Protein AF-A0A3L6EN59-F1 (afdb_monomer)

InterPro domains:
  IPR008380 HAD-superfamily hydrolase, subfamily IG, 5'-nucleotidase [PF05761] (1-47)
  IPR036412 HAD-like superfamily [SSF56784] (1-55)
  IPR050135 Deoxyguanosinetriphosphate triphosphohydrolase-like [PTHR11373] (54-189)

Nearest PDB structures (foldseek):
  4to5-assembly1_A  TM=7.273E-01  e=1.845E-03  Homo sapiens
  5ao0-assembly1_B-2  TM=7.703E-01  e=3.559E-03  Homo sapiens
  8tdv-assembly1_A  TM=7.682E-01  e=4.258E-03  Homo sapiens

Secondary structure (DSSP, 8-state):
-HHHHHGGGS-TT--GGGG-S-------TTGGGTS--TTEEE-STT--EEE-HHHHHHHHHHHHHHHHHHH-TTGGGG-HHHHTT-STHHHHHHHH--SSTTHHHHHHHHHHHHT-PPPP--------TT---TT-PPPPHHHHHTT----SS---GGG--------SSSSTTS-GGGG---------S---------

Foldseek 3Di:
DQQVVPVVPDPPPDGPPNVDPDDPPPPPPPVVVVDDDPQWDQPDPVRDTDGQVVQLVVLLVVLCVLCCVPPVLVVLVVDPVSVVVDDPCVLVCLCPPPDPSSVVSNVSSVCVVVVVTQDDDDDDDDDCPDDPDPPDDFDALCNVQVPDDDDPDRDDSVSDDDDDDDDDPVPRPDDPVVPDDDDDDDDDPDDDDDDDDD

Sequence (198 aa):
MMNHAFNRFLPNDVGWRNLFEMVIVSARKPEFFQLSHPLYEVVTDDGLMCPCFKAVELMLVDALIEANDYLGISLHAHDPEDFWKLDDTIIKTIETAPNNELKKAKEIIQRIRRRELYKFCNQLVFCSKGHKPAHFKNITAQDIVCSQKSSEVLPKEEDVAVSNVKIDLTRGKDNPLERFLIFECYFSNYDIIFLEKL

Solvent-accessible surface area (backbone atoms only — not comparable to full-atom values): 13298 Å² total; per-residue (Å²): 110,66,63,74,74,43,33,84,82,39,62,99,89,46,55,60,67,77,77,44,96,71,78,82,72,87,64,60,71,68,56,70,81,75,50,90,52,94,48,46,41,74,78,44,96,90,60,51,64,45,76,43,52,63,34,52,52,51,48,48,50,53,21,49,59,56,31,25,88,79,70,43,57,75,61,29,75,78,37,76,90,44,35,78,72,68,54,79,60,54,59,55,50,49,65,67,53,92,61,72,80,39,42,66,20,31,53,45,50,50,28,55,76,71,65,63,57,66,80,87,85,83,87,85,84,84,80,64,88,80,68,68,61,97,76,72,69,80,74,48,33,56,65,56,55,75,64,68,91,81,66,99,70,80,70,53,54,92,76,42,88,66,85,84,80,87,88,58,73,89,44,68,91,49,67,62,70,83,76,58,86,82,82,82,84,76,87,60,102,68,94,80,87,85,83,87,88,130

Radius of gyration: 25.23 Å; Cα contacts (8 Å, |Δi|>4): 114; chains: 1; bounding box: 45×54×75 Å

Organism: Zea mays (NCBI:txid4577)

pLDDT: mean 76.08, std 17.28, range [33.75, 97.38]

Structure (mmCIF, N/CA/C/O backbone):
data_AF-A0A3L6EN59-F1
#
_entry.id   AF-A0A3L6EN59-F1
#
loop_
_atom_site.group_PDB
_atom_site.id
_atom_site.type_symbol
_atom_site.label_atom_id
_atom_site.label_alt_id
_atom_site.label_comp_id
_atom_site.label_asym_id
_atom_site.label_entity_id
_atom_site.label_seq_id
_atom_site.pdbx_PDB_ins_code
_atom_site.Cartn_x
_atom_site.Cartn_y
_atom_site.Cartn_z
_atom_site.occupancy
_atom_site.B_iso_or_equiv
_atom_site.auth_seq_id
_atom_site.auth_comp_id
_atom_site.auth_asym_id
_atom_site.auth_atom_id
_atom_site.pdbx_PDB_model_num
ATOM 1 N N . MET A 1 1 ? 5.450 24.794 -31.595 1.00 42.44 1 MET A N 1
ATOM 2 C CA . MET A 1 1 ? 6.132 25.188 -30.343 1.00 42.44 1 MET A CA 1
ATOM 3 C C . MET A 1 1 ? 7.542 24.597 -30.247 1.00 42.44 1 MET A C 1
ATOM 5 O O . MET A 1 1 ? 8.485 25.350 -30.423 1.00 42.44 1 MET A O 1
ATOM 9 N N . MET A 1 2 ? 7.715 23.275 -30.097 1.00 47.47 2 MET A N 1
ATOM 10 C CA . MET A 1 2 ? 9.043 22.641 -29.920 1.00 47.47 2 MET A CA 1
ATOM 11 C C . MET A 1 2 ? 10.000 22.795 -31.121 1.00 47.47 2 MET A C 1
ATOM 13 O O . MET A 1 2 ? 11.156 23.148 -30.926 1.00 47.47 2 MET A O 1
ATOM 17 N N . ASN A 1 3 ? 9.514 22.649 -32.364 1.00 60.91 3 ASN A N 1
ATOM 18 C CA . ASN A 1 3 ? 10.335 22.899 -33.565 1.00 60.91 3 ASN A CA 1
ATOM 19 C C . ASN A 1 3 ? 10.952 24.312 -33.568 1.00 60.91 3 ASN A C 1
ATOM 21 O O . ASN A 1 3 ? 12.129 24.473 -33.854 1.00 60.91 3 ASN A O 1
ATOM 25 N N . HIS A 1 4 ? 10.164 25.335 -33.224 1.00 55.53 4 HIS A N 1
ATOM 26 C CA . HIS A 1 4 ? 10.610 26.732 -33.238 1.00 55.53 4 HIS A CA 1
ATOM 27 C C . HIS A 1 4 ? 11.553 27.055 -32.064 1.00 55.53 4 HIS A C 1
ATOM 29 O O . HIS A 1 4 ? 12.438 27.898 -32.193 1.00 55.53 4 HIS A O 1
ATOM 35 N N . ALA A 1 5 ? 11.363 26.409 -30.912 1.00 57.75 5 ALA A N 1
ATOM 36 C CA . ALA A 1 5 ? 12.169 26.652 -29.719 1.00 57.75 5 ALA A CA 1
ATOM 37 C C . ALA A 1 5 ? 13.575 26.035 -29.817 1.00 57.75 5 ALA A C 1
ATOM 39 O O . ALA A 1 5 ? 14.534 26.652 -29.364 1.00 57.75 5 ALA A O 1
ATOM 40 N N . PHE A 1 6 ? 13.699 24.853 -30.430 1.00 60.28 6 PHE A N 1
ATOM 41 C CA . PHE A 1 6 ? 14.932 24.063 -30.375 1.00 60.28 6 PHE A CA 1
ATOM 42 C C . PHE A 1 6 ? 15.649 23.938 -31.723 1.00 60.28 6 PHE A C 1
ATOM 44 O O . PHE A 1 6 ? 16.865 24.094 -31.758 1.00 60.28 6 PHE A O 1
ATOM 51 N N . ASN A 1 7 ? 14.940 23.738 -32.844 1.00 74.88 7 ASN A N 1
ATOM 52 C CA . ASN A 1 7 ? 15.607 23.389 -34.111 1.00 74.88 7 ASN A CA 1
ATOM 53 C C . ASN A 1 7 ? 16.522 24.494 -34.649 1.00 74.88 7 ASN A C 1
ATOM 55 O O . ASN A 1 7 ? 17.475 24.194 -35.350 1.00 74.88 7 ASN A O 1
ATOM 59 N N . ARG A 1 8 ? 16.277 25.764 -34.306 1.00 77.50 8 ARG A N 1
ATOM 60 C CA . ARG A 1 8 ? 17.132 26.884 -34.739 1.00 77.50 8 ARG A CA 1
ATOM 61 C C . ARG A 1 8 ? 18.540 26.872 -34.124 1.00 77.50 8 ARG A C 1
ATOM 63 O O . ARG A 1 8 ? 19.385 27.655 -34.536 1.00 77.50 8 ARG A O 1
ATOM 70 N N . PHE A 1 9 ? 18.751 26.047 -33.100 1.00 71.62 9 PHE A N 1
ATOM 71 C CA . PHE A 1 9 ? 20.019 25.895 -32.385 1.00 71.62 9 PHE A CA 1
ATOM 72 C C . PHE A 1 9 ? 20.661 24.523 -32.616 1.00 71.62 9 PHE A C 1
ATOM 74 O O . PHE A 1 9 ? 21.679 24.214 -32.001 1.00 71.62 9 PHE A O 1
ATOM 81 N N . LEU A 1 10 ? 20.050 23.689 -33.459 1.00 69.88 10 LEU A N 1
ATOM 82 C CA . LEU A 1 10 ? 20.537 22.355 -33.779 1.00 69.88 10 LEU A CA 1
ATOM 83 C C . LEU A 1 10 ? 21.131 22.351 -35.196 1.00 69.88 10 LEU A C 1
ATOM 85 O O . LEU A 1 10 ? 20.721 23.165 -36.026 1.00 69.88 10 LEU A O 1
ATOM 89 N N . PRO A 1 11 ? 22.094 21.458 -35.484 1.00 81.50 11 PRO A N 1
ATOM 90 C CA . PRO A 1 11 ? 22.593 21.236 -36.840 1.00 81.50 11 PRO A CA 1
ATOM 91 C C . PRO A 1 11 ? 21.450 20.919 -37.819 1.00 81.50 11 PRO A C 1
ATOM 93 O O . PRO A 1 11 ? 20.441 20.334 -37.425 1.00 81.50 11 PRO A O 1
ATOM 96 N N . ASN A 1 12 ? 21.603 21.301 -39.093 1.00 70.50 12 ASN A N 1
ATOM 97 C CA . ASN A 1 12 ? 20.538 21.259 -40.115 1.00 70.50 12 ASN A CA 1
ATOM 98 C C . ASN A 1 12 ? 19.910 19.867 -40.337 1.00 70.50 12 ASN A C 1
ATOM 100 O O . ASN A 1 12 ? 18.810 19.751 -40.872 1.00 70.50 12 ASN A O 1
ATOM 104 N N . ASP A 1 13 ? 20.612 18.822 -39.932 1.00 72.69 13 ASP A N 1
ATOM 105 C CA . ASP A 1 13 ? 20.303 17.406 -40.067 1.00 72.69 13 ASP A CA 1
ATOM 106 C C . ASP A 1 13 ? 19.758 16.766 -38.771 1.00 72.69 13 ASP A C 1
ATOM 108 O O . ASP A 1 13 ? 19.366 15.597 -38.771 1.00 72.69 13 ASP A O 1
ATOM 112 N N . VAL A 1 14 ? 19.648 17.526 -37.672 1.00 66.75 14 VAL A N 1
ATOM 113 C CA . VAL A 1 14 ? 19.157 17.043 -36.371 1.00 66.75 14 VAL A CA 1
ATOM 114 C C . VAL A 1 14 ? 17.910 17.820 -35.934 1.00 66.75 14 VAL A C 1
ATOM 116 O O . VAL A 1 14 ? 17.973 18.973 -35.515 1.00 66.75 14 VAL A O 1
ATOM 119 N N . GLY A 1 15 ? 16.741 17.174 -35.981 1.00 73.69 15 GLY A N 1
ATOM 120 C CA . GLY A 1 15 ? 15.494 17.745 -35.451 1.00 73.69 15 GLY A CA 1
ATOM 121 C C . GLY A 1 15 ? 15.344 17.529 -33.941 1.00 73.69 15 GLY A C 1
ATOM 122 O O . GLY A 1 15 ? 15.865 16.554 -33.408 1.00 73.69 15 GLY A O 1
ATOM 123 N N . TRP A 1 16 ? 14.567 18.370 -33.239 1.00 72.44 16 TRP A N 1
ATOM 124 C CA . TRP A 1 16 ? 14.369 18.253 -31.777 1.00 72.44 16 TRP A CA 1
ATOM 125 C C . TRP A 1 16 ? 13.910 16.866 -31.301 1.00 72.44 16 TRP A C 1
ATOM 127 O O . TRP A 1 16 ? 14.168 16.505 -30.159 1.00 72.44 16 TRP A O 1
ATOM 137 N N . ARG A 1 17 ? 13.237 16.078 -32.151 1.00 62.09 17 ARG A N 1
ATOM 138 C CA . ARG A 1 17 ? 12.821 14.701 -31.829 1.00 62.09 17 ARG A CA 1
ATOM 139 C C . ARG A 1 17 ? 14.006 13.756 -31.648 1.00 62.09 17 ARG A C 1
ATOM 141 O O . ARG A 1 17 ? 13.912 12.832 -30.857 1.00 62.09 17 ARG A O 1
ATOM 148 N N . ASN A 1 18 ? 15.124 14.035 -32.308 1.00 69.31 18 ASN A N 1
ATOM 149 C CA . ASN A 1 18 ? 16.349 13.249 -32.203 1.00 69.31 18 ASN A CA 1
ATOM 150 C C . ASN A 1 18 ? 17.096 13.528 -30.886 1.00 69.31 18 ASN A C 1
ATOM 152 O O . ASN A 1 18 ? 18.013 12.794 -30.542 1.00 69.31 18 ASN A O 1
ATOM 156 N N . LEU A 1 19 ? 16.704 14.568 -30.132 1.00 62.59 19 LEU A N 1
ATOM 157 C CA . LEU A 1 19 ? 17.228 14.825 -28.786 1.00 62.59 19 LEU A CA 1
ATOM 158 C C . LEU A 1 19 ? 16.661 13.860 -27.736 1.00 62.59 19 LEU A C 1
ATOM 160 O O . LEU A 1 19 ? 17.201 13.771 -26.635 1.00 62.59 19 LEU A O 1
ATOM 164 N N . PHE A 1 20 ? 15.566 13.164 -28.048 1.00 56.31 20 PHE A N 1
ATOM 165 C CA . PHE A 1 20 ? 14.847 12.337 -27.092 1.00 56.31 20 PHE A CA 1
ATOM 166 C C . PHE A 1 20 ? 14.620 10.935 -27.663 1.00 56.31 20 PHE A C 1
ATOM 168 O O . PHE A 1 20 ? 13.806 10.742 -28.558 1.00 56.31 20 PHE A O 1
ATOM 175 N N . GLU A 1 21 ? 15.307 9.942 -27.104 1.00 55.50 21 GLU A N 1
ATOM 176 C CA . GLU A 1 21 ? 15.200 8.535 -27.523 1.00 55.50 21 GLU A CA 1
ATOM 177 C C . GLU A 1 21 ? 13.830 7.916 -27.169 1.00 55.50 21 GLU A C 1
ATOM 179 O O . GLU A 1 21 ? 13.357 6.999 -27.830 1.00 55.50 21 GLU A O 1
ATOM 184 N N . MET A 1 22 ? 13.136 8.474 -26.171 1.00 44.38 22 MET A N 1
ATOM 185 C CA . MET A 1 22 ? 11.744 8.165 -25.850 1.00 44.38 22 MET A CA 1
ATOM 186 C C . MET A 1 22 ? 11.115 9.359 -25.128 1.00 44.38 22 MET A C 1
ATOM 188 O O . MET A 1 22 ? 11.467 9.669 -23.991 1.00 44.38 22 MET A O 1
ATOM 192 N N . VAL A 1 23 ? 10.175 10.046 -25.780 1.00 50.50 23 VAL A N 1
ATOM 193 C CA . VAL A 1 23 ? 9.352 11.074 -25.127 1.00 50.50 23 VAL A CA 1
ATOM 194 C C . VAL A 1 23 ? 8.049 10.420 -24.675 1.00 50.50 23 VAL A C 1
ATOM 196 O O . VAL A 1 23 ? 7.068 10.426 -25.417 1.00 50.50 23 VAL A O 1
ATOM 199 N N . ILE A 1 24 ? 7.995 9.880 -23.452 1.00 47.78 24 ILE A N 1
ATOM 200 C CA . ILE A 1 24 ? 6.686 9.679 -22.815 1.00 47.78 24 ILE A CA 1
ATOM 201 C C . ILE A 1 24 ? 6.207 11.050 -22.345 1.00 47.78 24 ILE A C 1
ATOM 203 O O . ILE A 1 24 ? 6.445 11.461 -21.213 1.00 47.78 24 ILE A O 1
ATOM 207 N N . VAL A 1 25 ? 5.486 11.762 -23.203 1.00 45.81 25 VAL A N 1
ATOM 208 C CA . VAL A 1 25 ? 4.434 12.639 -22.695 1.00 45.81 25 VAL A CA 1
ATOM 209 C C . VAL A 1 25 ? 3.215 11.752 -22.524 1.00 45.81 25 VAL A C 1
ATOM 211 O O . VAL A 1 25 ? 2.428 11.584 -23.451 1.00 45.81 25 VAL A O 1
ATOM 214 N N . SER A 1 26 ? 3.040 11.181 -21.330 1.00 43.62 26 SER A N 1
ATOM 215 C CA . SER A 1 26 ? 1.709 10.741 -20.907 1.00 43.62 26 SER A CA 1
ATOM 216 C C . SER A 1 26 ? 0.897 12.003 -20.635 1.00 43.62 26 SER A C 1
ATOM 218 O O . SER A 1 26 ? 0.667 12.411 -19.502 1.00 43.62 26 SER A O 1
ATOM 220 N N . ALA A 1 27 ? 0.555 12.707 -21.705 1.00 46.88 27 ALA A N 1
ATOM 221 C CA . ALA A 1 27 ? -0.385 13.795 -21.666 1.00 46.88 27 ALA A CA 1
ATOM 222 C C . ALA A 1 27 ? -1.693 13.195 -22.166 1.00 46.88 27 ALA A C 1
ATOM 224 O O . ALA A 1 27 ? -1.932 13.152 -23.371 1.00 46.88 27 ALA A O 1
ATOM 225 N N . ARG A 1 28 ? -2.537 12.727 -21.236 1.00 52.03 28 ARG A N 1
ATOM 226 C CA . ARG A 1 28 ? -3.951 12.400 -21.492 1.00 52.03 28 ARG A CA 1
ATOM 227 C C . ARG A 1 28 ? -4.734 13.677 -21.831 1.00 52.03 28 ARG A C 1
ATOM 229 O O . ARG A 1 28 ? -5.694 14.026 -21.161 1.00 52.03 28 ARG A O 1
ATOM 236 N N . LYS A 1 29 ? -4.273 14.468 -22.801 1.00 46.88 29 LYS A N 1
ATOM 237 C CA . LYS A 1 29 ? -4.970 15.668 -23.265 1.00 46.88 29 LYS A CA 1
ATOM 238 C C . LYS A 1 29 ? -6.035 15.249 -24.285 1.00 46.88 29 LYS A C 1
ATOM 240 O O . LYS A 1 29 ? -5.716 14.448 -25.158 1.00 46.88 29 LYS A O 1
ATOM 245 N N . PRO A 1 30 ? -7.255 15.810 -24.222 1.00 54.19 30 PRO A N 1
ATOM 246 C CA . PRO A 1 30 ? -7.670 16.927 -23.369 1.00 54.19 30 PRO A CA 1
ATOM 247 C C . PRO A 1 30 ? 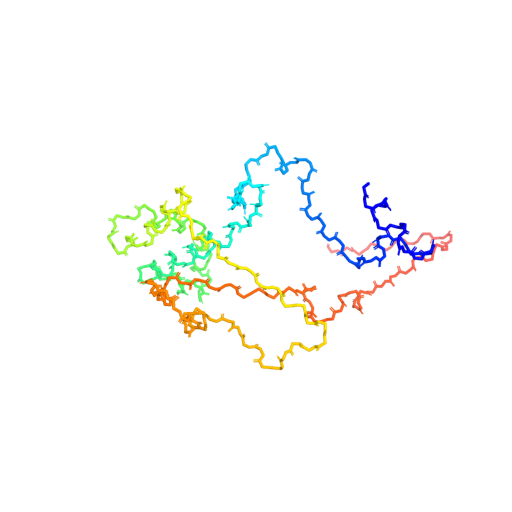-8.275 16.507 -22.019 1.00 54.19 30 PRO A C 1
ATOM 249 O O . PRO A 1 30 ? -8.489 17.382 -21.185 1.00 54.19 30 PRO A O 1
ATOM 252 N N . GLU A 1 31 ? -8.516 15.211 -21.790 1.00 53.84 31 GLU A N 1
ATOM 253 C CA . GLU A 1 31 ? -9.188 14.664 -20.593 1.00 53.84 31 GLU A CA 1
ATOM 254 C C . GLU A 1 31 ? -8.576 15.164 -19.282 1.00 53.84 31 GLU A C 1
ATOM 256 O O . GLU A 1 31 ? -9.306 15.497 -18.353 1.00 53.84 31 GLU A O 1
ATOM 261 N N . PHE A 1 32 ? -7.250 15.330 -19.261 1.00 50.25 32 PHE A N 1
ATOM 262 C CA . PHE A 1 32 ? -6.444 15.939 -18.201 1.00 50.25 32 PHE A CA 1
ATOM 263 C C . PHE A 1 32 ? -7.020 17.255 -17.657 1.00 50.25 32 PHE A C 1
ATOM 265 O O . PHE A 1 32 ? -6.878 17.530 -16.472 1.00 50.25 32 PHE A O 1
ATOM 272 N N . PHE A 1 33 ? -7.673 18.060 -18.501 1.00 52.69 33 PHE A N 1
ATOM 273 C CA . PHE A 1 33 ? -8.265 19.348 -18.121 1.00 52.69 33 PHE A CA 1
ATOM 274 C C . PHE A 1 33 ? -9.766 19.280 -17.822 1.00 52.69 33 PHE A C 1
ATOM 276 O O . PHE A 1 33 ? -10.341 20.273 -17.387 1.00 52.69 33 PHE A O 1
ATOM 283 N N . GLN A 1 34 ? -10.417 18.152 -18.103 1.00 50.69 34 GLN A N 1
ATOM 284 C CA . GLN A 1 34 ? -11.878 18.034 -18.076 1.00 50.69 34 GLN A CA 1
ATOM 285 C C . GLN A 1 34 ? -12.391 17.208 -16.893 1.00 50.69 34 GLN A C 1
ATOM 287 O O . GLN A 1 34 ? -13.552 17.346 -16.519 1.00 50.69 34 GLN A O 1
ATOM 292 N N . LEU A 1 35 ? -11.545 16.367 -16.292 1.00 54.31 35 LEU A N 1
ATOM 293 C CA . LEU A 1 35 ? -11.938 15.442 -15.230 1.00 54.31 35 LEU A CA 1
ATOM 2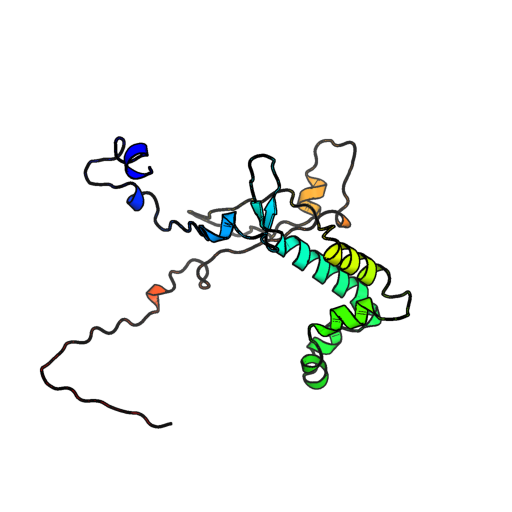94 C C . LEU A 1 35 ? -11.129 15.687 -13.953 1.00 54.31 35 LEU A C 1
ATOM 296 O O . LEU A 1 35 ? -9.910 15.858 -14.001 1.00 54.31 35 LEU A O 1
ATOM 300 N N . SER A 1 36 ? -11.782 15.631 -12.787 1.00 53.53 36 SER A N 1
ATOM 301 C CA . SER A 1 36 ? -11.058 15.454 -11.526 1.00 53.53 36 SER A CA 1
ATOM 302 C C . SER A 1 36 ? -10.434 14.060 -11.546 1.00 53.53 36 SER A C 1
ATOM 304 O O . SER A 1 36 ? -11.158 13.064 -11.565 1.00 53.53 36 SER A O 1
ATOM 306 N N . HIS A 1 37 ? -9.107 13.967 -11.586 1.00 57.31 37 HIS A N 1
ATOM 307 C CA . HIS A 1 37 ? -8.432 12.678 -11.677 1.00 57.31 37 HIS A CA 1
ATOM 308 C C . HIS A 1 37 ? -8.182 12.115 -10.274 1.00 57.31 37 HIS A C 1
ATOM 310 O O . HIS A 1 37 ? -7.286 12.600 -9.591 1.00 57.31 37 HIS A O 1
ATOM 316 N N . PRO A 1 38 ? -8.862 11.036 -9.846 1.00 58.25 38 PRO A N 1
ATOM 317 C CA . PRO A 1 38 ? -8.646 10.432 -8.529 1.00 58.25 38 PRO A CA 1
ATOM 318 C C . PRO A 1 38 ? -7.276 9.747 -8.384 1.00 58.25 38 PRO A C 1
ATOM 320 O O . PRO A 1 38 ? -7.010 9.137 -7.354 1.00 58.25 38 PRO A O 1
ATOM 323 N N . LEU A 1 39 ? -6.406 9.814 -9.392 1.00 58.22 39 LEU A N 1
ATOM 324 C CA . LEU A 1 39 ? -5.035 9.299 -9.341 1.00 58.22 39 LEU A CA 1
ATOM 325 C C . LEU A 1 39 ? -3.996 10.393 -9.078 1.00 58.22 39 LEU A C 1
ATOM 327 O O . LEU A 1 39 ? -2.844 10.058 -8.803 1.00 58.22 39 LEU A O 1
ATOM 331 N N . TYR A 1 40 ? -4.386 11.668 -9.154 1.00 65.00 40 TYR A N 1
ATOM 332 C CA . TYR A 1 40 ? -3.490 12.812 -9.035 1.00 65.00 40 TYR A CA 1
ATOM 333 C C . TYR A 1 40 ? -4.028 13.827 -8.019 1.00 65.00 40 TYR A C 1
ATOM 335 O O . TYR A 1 40 ? -5.233 14.021 -7.897 1.00 65.00 40 TYR A O 1
ATOM 343 N N . GLU A 1 41 ? -3.132 14.451 -7.264 1.00 69.38 41 GLU A N 1
ATOM 344 C CA . GLU A 1 41 ? -3.423 15.585 -6.381 1.00 69.38 41 GLU A CA 1
ATOM 345 C C . GLU A 1 41 ? -2.705 16.815 -6.940 1.00 69.38 41 GLU A C 1
ATOM 347 O O . GLU A 1 41 ? -1.556 16.708 -7.371 1.00 69.38 41 GLU A O 1
ATOM 352 N N . VAL A 1 42 ? -3.380 17.967 -6.963 1.00 70.62 42 VAL A N 1
ATOM 353 C CA . VAL A 1 42 ? -2.734 19.250 -7.267 1.00 70.62 42 VAL A CA 1
ATOM 354 C C . VAL A 1 42 ? -1.929 19.651 -6.037 1.00 70.62 42 VAL A C 1
ATOM 356 O O . VAL A 1 42 ? -2.497 19.830 -4.964 1.00 70.62 42 VAL A O 1
ATOM 359 N N . VAL A 1 43 ? -0.611 19.739 -6.185 1.00 69.88 43 VAL A N 1
ATOM 360 C CA . VAL A 1 43 ? 0.318 19.981 -5.068 1.00 69.88 43 VAL A CA 1
ATOM 361 C C . VAL A 1 43 ? 0.783 21.438 -5.026 1.00 69.88 43 VAL A C 1
ATOM 363 O O . VAL A 1 43 ? 1.309 21.885 -4.011 1.00 69.88 43 VAL A O 1
ATOM 366 N N . THR A 1 44 ? 0.574 22.196 -6.102 1.00 68.56 44 THR A N 1
ATOM 367 C CA . THR A 1 44 ? 1.005 23.593 -6.218 1.00 68.56 44 THR A CA 1
ATOM 368 C C . THR A 1 44 ? -0.053 24.464 -6.897 1.00 68.56 44 THR A C 1
ATOM 370 O O . THR A 1 44 ? -0.863 23.980 -7.692 1.00 68.56 44 THR A O 1
ATOM 373 N N . ASP A 1 45 ? -0.014 25.768 -6.621 1.00 69.19 45 ASP A N 1
ATOM 374 C CA . ASP A 1 45 ? -0.972 26.748 -7.153 1.00 69.19 45 ASP A CA 1
ATOM 375 C C . ASP A 1 45 ? -0.887 26.926 -8.682 1.00 69.19 45 ASP A C 1
ATOM 377 O O . ASP A 1 45 ? -1.854 27.346 -9.315 1.00 69.19 45 ASP A O 1
ATOM 381 N N . ASP A 1 46 ? 0.245 26.572 -9.305 1.00 69.25 46 ASP A N 1
ATOM 382 C CA . ASP A 1 46 ? 0.428 26.548 -10.764 1.00 69.25 46 ASP A CA 1
ATOM 383 C C . ASP A 1 46 ? -0.114 25.266 -11.428 1.00 69.25 46 ASP A C 1
ATOM 385 O O . ASP A 1 46 ? -0.030 25.110 -12.649 1.00 69.25 46 ASP A O 1
ATOM 389 N N . GLY A 1 47 ? -0.721 24.365 -10.647 1.00 65.56 47 GLY A N 1
ATOM 390 C CA . GLY A 1 47 ? -1.407 23.180 -11.155 1.00 65.56 47 GLY A CA 1
ATOM 391 C C . GLY A 1 47 ? -0.503 21.964 -11.355 1.00 65.56 47 GLY A C 1
ATOM 392 O O . GLY A 1 47 ? -0.879 21.055 -12.104 1.00 65.56 47 GLY A O 1
ATOM 393 N N . LEU A 1 48 ? 0.672 21.909 -10.709 1.00 68.50 48 LEU A N 1
ATOM 394 C CA . LEU A 1 48 ? 1.487 20.695 -10.714 1.00 68.50 48 LEU A CA 1
ATOM 395 C C . LEU A 1 48 ? 0.696 19.578 -10.041 1.00 68.50 48 LEU A C 1
ATOM 397 O O . LEU A 1 48 ? 0.286 19.679 -8.885 1.00 68.50 48 LEU A O 1
ATOM 401 N N . MET A 1 49 ? 0.500 18.495 -10.780 1.00 64.38 49 MET A N 1
ATOM 402 C CA . MET A 1 49 ? -0.200 17.320 -10.296 1.00 64.38 49 MET A CA 1
ATOM 403 C C . MET A 1 49 ? 0.789 16.198 -10.014 1.00 64.38 49 MET A C 1
ATOM 405 O O . MET A 1 49 ? 1.494 15.747 -10.918 1.00 64.38 49 MET A O 1
ATOM 409 N N . CYS A 1 50 ? 0.801 15.713 -8.775 1.00 65.62 50 CYS A N 1
ATOM 410 C CA . CYS A 1 50 ? 1.574 14.537 -8.393 1.00 65.62 50 CYS A CA 1
ATOM 411 C C . CYS A 1 50 ? 0.656 13.318 -8.305 1.00 65.62 50 CYS A C 1
ATOM 413 O O . CYS A 1 50 ? -0.479 13.434 -7.833 1.00 65.62 50 CYS A O 1
ATOM 415 N N . PRO A 1 51 ? 1.116 12.132 -8.731 1.00 67.12 51 PRO A N 1
ATOM 416 C CA . PRO A 1 51 ? 0.349 10.920 -8.520 1.00 67.12 51 PRO A CA 1
ATOM 417 C C . PRO A 1 51 ? 0.163 10.653 -7.020 1.00 67.12 51 PRO A C 1
ATOM 419 O O . PRO A 1 51 ? 1.138 10.592 -6.275 1.00 67.12 51 PRO A O 1
ATOM 422 N N . CYS A 1 52 ? -1.076 10.449 -6.576 1.00 74.31 52 CYS A N 1
ATOM 423 C CA . CYS A 1 52 ? -1.410 10.139 -5.179 1.00 74.31 52 CYS A CA 1
ATOM 424 C C . CYS A 1 52 ? -1.804 8.666 -4.968 1.00 74.31 52 CYS A C 1
ATOM 426 O O . CYS A 1 52 ? -2.091 8.253 -3.845 1.00 74.31 52 CYS A O 1
ATOM 428 N N . PHE A 1 53 ? -1.766 7.840 -6.023 1.00 80.44 53 PHE A N 1
ATOM 429 C CA . PHE A 1 53 ? -2.066 6.405 -5.928 1.00 80.44 53 PHE A CA 1
ATOM 430 C C . PHE A 1 53 ? -1.121 5.670 -4.968 1.00 80.44 53 PHE A C 1
ATOM 432 O O . PHE A 1 53 ? -1.560 4.782 -4.245 1.00 80.44 53 PHE A O 1
ATOM 439 N N . LYS A 1 54 ? 0.157 6.074 -4.908 1.00 86.38 54 LYS A N 1
ATOM 440 C CA . LYS A 1 54 ? 1.138 5.442 -4.019 1.00 86.38 54 LYS A CA 1
ATOM 441 C C . LYS A 1 54 ? 0.818 5.698 -2.547 1.00 86.38 54 LYS A C 1
ATOM 443 O O . LYS A 1 54 ? 1.015 4.809 -1.730 1.00 86.38 54 LYS A O 1
ATOM 448 N N . ALA A 1 55 ? 0.284 6.875 -2.219 1.00 89.56 55 ALA A N 1
ATOM 449 C CA . ALA A 1 55 ? -0.169 7.180 -0.865 1.00 89.56 55 ALA A CA 1
ATOM 450 C C . ALA A 1 55 ? -1.335 6.269 -0.460 1.00 89.56 55 ALA A C 1
ATOM 452 O O . ALA A 1 55 ? -1.303 5.690 0.618 1.00 89.56 55 ALA A O 1
ATOM 453 N N . VAL A 1 56 ? -2.322 6.086 -1.345 1.00 91.94 56 VAL A N 1
ATOM 454 C CA . VAL A 1 56 ? -3.451 5.171 -1.099 1.00 91.94 56 VAL A CA 1
ATOM 455 C C . VAL A 1 56 ? -2.972 3.730 -0.929 1.00 91.94 56 VAL A C 1
ATOM 457 O O . VAL A 1 56 ? -3.404 3.063 0.002 1.00 91.94 56 VAL A O 1
ATOM 460 N N . GLU A 1 57 ? -2.073 3.263 -1.798 1.00 92.50 57 GLU A N 1
ATOM 461 C CA . GLU A 1 57 ? -1.501 1.913 -1.726 1.00 92.50 57 GLU A CA 1
ATOM 462 C C . GLU A 1 57 ? -0.785 1.677 -0.390 1.00 92.50 57 GLU A C 1
ATOM 464 O O . GLU A 1 57 ? -1.058 0.687 0.279 1.00 92.50 57 GLU A O 1
ATOM 469 N N . LEU A 1 58 ? 0.083 2.605 0.027 1.00 93.62 58 LEU A N 1
ATOM 470 C CA . LEU A 1 58 ? 0.818 2.503 1.290 1.00 93.62 58 LEU A CA 1
ATOM 471 C C . LEU A 1 58 ? -0.121 2.536 2.500 1.00 93.62 58 LEU A C 1
ATOM 473 O O . LEU A 1 58 ? -0.016 1.681 3.369 1.00 93.62 58 LEU A O 1
ATOM 477 N N . MET A 1 59 ? -1.093 3.452 2.521 1.00 95.88 59 MET A N 1
ATOM 478 C CA . MET A 1 59 ? -2.094 3.497 3.592 1.00 95.88 59 MET A CA 1
ATOM 479 C C . MET A 1 59 ? -2.931 2.216 3.652 1.00 95.88 59 MET A C 1
ATOM 481 O O . MET A 1 59 ? -3.276 1.754 4.734 1.00 95.88 59 MET A O 1
ATOM 485 N N . LEU A 1 60 ? -3.277 1.633 2.502 1.00 95.88 60 LEU A N 1
ATOM 486 C CA . LEU A 1 60 ? -4.018 0.378 2.478 1.00 95.88 60 LEU A CA 1
ATOM 487 C C . LEU A 1 60 ? -3.170 -0.770 3.036 1.00 95.88 60 LEU A C 1
ATOM 489 O O . LEU A 1 60 ? -3.682 -1.562 3.820 1.00 95.88 60 LEU A O 1
ATOM 493 N N . VAL A 1 61 ? -1.881 -0.833 2.689 1.00 95.62 61 VAL A N 1
ATOM 494 C CA . VAL A 1 61 ? -0.942 -1.804 3.272 1.00 95.62 61 VAL A CA 1
ATOM 495 C C . VAL A 1 61 ? -0.859 -1.636 4.790 1.00 95.62 61 VAL A C 1
ATOM 497 O O . VAL A 1 61 ? -0.999 -2.629 5.498 1.00 95.62 61 VAL A O 1
ATOM 500 N N . ASP A 1 62 ? -0.729 -0.410 5.299 1.00 96.31 62 ASP A N 1
ATOM 501 C CA . ASP A 1 62 ? -0.692 -0.150 6.745 1.00 96.31 62 ASP A CA 1
ATOM 502 C C . ASP A 1 62 ? -1.987 -0.601 7.439 1.00 96.31 62 ASP A C 1
ATOM 504 O O . ASP A 1 62 ? -1.948 -1.236 8.493 1.00 96.31 62 ASP A O 1
ATOM 508 N N . ALA A 1 63 ? -3.146 -0.343 6.824 1.00 97.00 63 ALA A N 1
ATOM 509 C CA . ALA A 1 63 ? -4.429 -0.815 7.340 1.00 97.00 63 ALA A CA 1
ATOM 510 C C . ALA A 1 63 ? -4.512 -2.349 7.381 1.00 97.00 63 ALA A C 1
ATOM 512 O O . ALA A 1 63 ? -5.039 -2.906 8.343 1.00 97.00 63 ALA A O 1
ATOM 513 N N . LEU A 1 64 ? -3.992 -3.037 6.359 1.00 97.12 64 LEU A N 1
ATOM 514 C CA . LEU A 1 64 ? -3.956 -4.499 6.316 1.00 97.12 64 LEU A CA 1
ATOM 515 C C . LEU A 1 64 ? -2.970 -5.072 7.343 1.00 97.12 64 LEU A C 1
ATOM 517 O O . LEU A 1 64 ? -3.292 -6.071 7.976 1.00 97.12 64 LEU A O 1
ATOM 521 N N . ILE A 1 65 ? -1.818 -4.432 7.566 1.00 96.44 65 ILE A N 1
ATOM 522 C CA . ILE A 1 65 ? -0.861 -4.828 8.612 1.00 96.44 65 ILE A CA 1
ATOM 523 C C . ILE A 1 65 ? -1.511 -4.717 9.996 1.00 96.44 65 ILE A C 1
ATOM 525 O O . ILE A 1 65 ? -1.496 -5.686 10.749 1.00 96.44 65 ILE A O 1
ATOM 529 N N . GLU A 1 66 ? -2.147 -3.585 10.308 1.00 96.25 66 GLU A N 1
ATOM 530 C CA . GLU A 1 66 ? -2.844 -3.382 11.590 1.00 96.25 66 GLU A CA 1
ATOM 531 C C . GLU A 1 66 ? -4.049 -4.326 11.765 1.00 96.25 66 GLU A C 1
ATOM 533 O O . GLU A 1 66 ? -4.441 -4.640 12.887 1.00 96.25 66 GLU A O 1
ATOM 538 N N . ALA A 1 67 ? -4.650 -4.805 10.672 1.00 96.69 67 ALA A N 1
ATOM 539 C CA . ALA A 1 67 ? -5.735 -5.783 10.715 1.00 96.69 67 ALA A CA 1
ATOM 540 C C . ALA A 1 67 ? -5.252 -7.243 10.781 1.00 96.69 67 ALA A C 1
ATOM 542 O O . ALA A 1 67 ? -6.050 -8.132 11.092 1.00 96.69 67 ALA A O 1
ATOM 543 N N . ASN A 1 68 ? -3.978 -7.507 10.479 1.00 96.38 68 ASN A N 1
ATOM 544 C CA . ASN A 1 68 ? -3.466 -8.858 10.275 1.00 96.38 68 ASN A CA 1
ATOM 545 C C . ASN A 1 68 ? -3.524 -9.716 11.542 1.00 96.38 68 ASN A C 1
ATOM 547 O O . ASN A 1 68 ? -3.872 -10.889 11.447 1.00 96.38 68 ASN A O 1
ATOM 551 N N . ASP A 1 69 ? -3.245 -9.142 12.713 1.00 94.62 69 ASP A N 1
ATOM 552 C CA . ASP A 1 69 ? -3.279 -9.879 13.985 1.00 94.62 69 ASP A CA 1
ATOM 553 C C . ASP A 1 69 ? -4.676 -10.428 14.304 1.00 94.62 69 ASP A C 1
ATOM 555 O O . ASP A 1 69 ? -4.808 -11.476 14.933 1.00 94.62 69 ASP A O 1
ATOM 559 N N . TYR A 1 70 ? -5.723 -9.739 13.841 1.00 94.50 70 TYR A N 1
ATOM 560 C CA . TYR A 1 70 ? -7.107 -10.154 14.045 1.00 94.50 70 TYR A CA 1
ATOM 561 C C . TYR A 1 70 ? -7.636 -11.039 12.909 1.00 94.50 70 TYR A C 1
ATOM 563 O O . TYR A 1 70 ? -8.299 -12.042 13.161 1.00 94.50 70 TYR A O 1
ATOM 571 N N . LEU A 1 71 ? -7.372 -10.662 11.654 1.00 93.62 71 LEU A N 1
ATOM 572 C CA . LEU A 1 71 ? -7.924 -11.344 10.479 1.00 93.62 71 LEU A CA 1
ATOM 573 C C . LEU A 1 71 ? -7.059 -12.505 9.975 1.00 93.62 71 LEU A C 1
ATOM 575 O O . LEU A 1 71 ? -7.534 -13.284 9.161 1.00 93.62 71 LEU A O 1
ATOM 579 N N . GLY A 1 72 ? -5.804 -12.628 10.416 1.00 94.25 72 GLY A N 1
ATOM 580 C CA . GLY A 1 72 ? -4.899 -13.685 9.960 1.00 94.25 72 GLY A CA 1
ATOM 581 C C . GLY A 1 72 ? -4.587 -13.623 8.461 1.00 94.25 72 GLY A C 1
ATOM 582 O O . GLY A 1 72 ? -4.373 -14.658 7.839 1.00 94.25 72 GLY A O 1
ATOM 583 N N . ILE A 1 73 ? -4.561 -12.423 7.872 1.00 94.56 73 ILE A N 1
ATOM 584 C CA . ILE A 1 73 ? -4.508 -12.200 6.414 1.00 94.56 73 ILE A CA 1
ATOM 585 C C . ILE A 1 73 ? -3.327 -12.934 5.773 1.00 94.56 73 ILE A C 1
ATOM 587 O O . ILE A 1 73 ? -3.483 -13.599 4.750 1.00 94.56 73 ILE A O 1
ATOM 591 N N . SER A 1 74 ? -2.144 -12.839 6.381 1.00 94.94 74 SER A N 1
ATOM 592 C CA . SER A 1 74 ? -0.933 -13.490 5.876 1.00 94.94 74 SER A CA 1
ATOM 593 C C . SER A 1 74 ? -1.017 -15.018 5.885 1.00 94.94 74 SER A C 1
ATOM 595 O O . SER A 1 74 ? -0.393 -15.659 5.042 1.00 94.94 74 SER A O 1
ATOM 597 N N . LEU A 1 75 ? -1.810 -15.612 6.783 1.00 93.75 75 LEU A N 1
ATOM 598 C CA . LEU A 1 75 ? -1.980 -17.065 6.873 1.00 93.75 75 LEU A CA 1
ATOM 599 C C . LEU A 1 75 ? -2.737 -17.611 5.656 1.00 93.75 75 LEU A C 1
ATOM 601 O O . LEU A 1 75 ? -2.383 -18.672 5.145 1.00 93.75 75 LEU A O 1
ATOM 605 N N . HIS A 1 76 ? -3.704 -16.851 5.133 1.00 92.88 76 HIS A N 1
ATOM 606 C CA . HIS A 1 76 ? -4.482 -17.235 3.952 1.00 92.88 76 HIS A CA 1
ATOM 607 C C . HIS A 1 76 ? -3.639 -17.336 2.673 1.00 92.88 76 HIS A C 1
ATOM 609 O O . HIS A 1 76 ? -4.048 -17.996 1.725 1.00 92.88 76 HIS A O 1
ATOM 615 N N . ALA A 1 77 ? -2.447 -16.729 2.629 1.00 91.19 77 ALA A N 1
ATOM 616 C CA . ALA A 1 77 ? -1.555 -16.812 1.470 1.00 91.19 77 ALA A CA 1
ATOM 617 C C . ALA A 1 77 ? -0.925 -18.203 1.271 1.00 91.19 77 ALA A C 1
ATOM 619 O O . ALA A 1 77 ? -0.369 -18.478 0.206 1.00 91.19 77 ALA A O 1
ATOM 620 N N . HIS A 1 78 ? -0.976 -19.067 2.287 1.00 92.56 78 HIS A N 1
ATOM 621 C CA . HIS A 1 78 ? -0.305 -20.367 2.275 1.00 92.56 78 HIS A CA 1
ATOM 622 C C . HIS A 1 78 ? -1.226 -21.549 1.954 1.00 92.56 78 HIS A C 1
ATOM 624 O O . HIS A 1 78 ? -0.715 -22.639 1.696 1.00 92.56 78 HIS A O 1
ATOM 630 N N . ASP A 1 79 ? -2.543 -21.342 1.921 1.00 93.31 79 ASP A N 1
ATOM 631 C CA . ASP A 1 79 ? -3.531 -22.382 1.630 1.00 93.31 79 ASP A CA 1
ATOM 632 C C . ASP A 1 79 ? -4.454 -21.943 0.480 1.00 93.31 79 ASP A C 1
ATOM 634 O O . ASP A 1 79 ? -5.155 -20.938 0.619 1.00 93.31 79 ASP A O 1
ATOM 638 N N . PRO A 1 80 ? -4.499 -22.670 -0.655 1.00 95.50 80 PRO A N 1
ATOM 639 C CA . PRO A 1 80 ? -5.420 -22.377 -1.748 1.00 95.50 80 PRO A CA 1
ATOM 640 C C . PRO A 1 80 ? -6.892 -22.277 -1.329 1.00 95.50 80 PRO A C 1
ATOM 642 O O . PRO A 1 80 ? -7.608 -21.476 -1.929 1.00 95.50 80 PRO A O 1
ATOM 645 N N . GLU A 1 81 ? -7.346 -23.051 -0.330 1.00 94.12 81 GLU A N 1
ATOM 646 C CA . GLU A 1 81 ? -8.741 -23.038 0.147 1.00 94.12 81 GLU A CA 1
ATOM 647 C C . GLU A 1 81 ? -9.126 -21.740 0.861 1.00 94.12 81 GLU A C 1
ATOM 649 O O . GLU A 1 81 ? -10.310 -21.392 0.918 1.00 94.12 81 GLU A O 1
ATOM 654 N N . ASP A 1 82 ? -8.145 -21.010 1.376 1.00 93.25 82 ASP A N 1
ATOM 655 C CA . ASP A 1 82 ? -8.346 -19.715 2.013 1.00 93.25 82 ASP A CA 1
ATOM 656 C C . ASP A 1 82 ? -7.935 -18.559 1.105 1.00 93.25 82 ASP A C 1
ATOM 658 O O . ASP A 1 82 ? -8.612 -17.532 1.081 1.00 93.25 82 ASP A O 1
ATOM 662 N N . PHE A 1 83 ? -6.894 -18.739 0.291 1.00 94.94 83 PHE A N 1
ATOM 663 C CA . PHE A 1 83 ? -6.392 -17.716 -0.618 1.00 94.94 83 PHE A CA 1
ATOM 664 C C . PHE A 1 83 ? -7.463 -17.222 -1.592 1.00 94.94 83 PHE A C 1
ATOM 666 O O . PHE A 1 83 ? -7.564 -16.023 -1.832 1.00 94.94 83 PHE A O 1
ATOM 673 N N . TRP A 1 84 ? -8.303 -18.115 -2.130 1.00 94.31 84 TRP A N 1
ATOM 674 C CA . TRP A 1 84 ? -9.351 -17.709 -3.076 1.00 94.31 84 TRP A CA 1
ATOM 675 C C . TRP A 1 84 ? -10.425 -16.808 -2.446 1.00 94.31 84 TRP A C 1
ATOM 677 O O . TRP A 1 84 ? -11.109 -16.089 -3.171 1.00 94.31 84 TRP A O 1
ATOM 687 N N . LYS A 1 85 ? -10.580 -16.849 -1.114 1.00 93.19 85 LYS A N 1
ATOM 688 C CA . LYS A 1 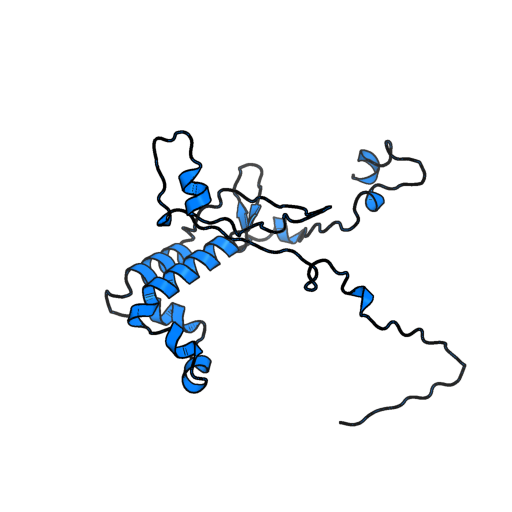85 ? -11.514 -15.998 -0.359 1.00 93.19 85 LYS A CA 1
ATOM 689 C C . LYS A 1 85 ? -10.936 -14.606 -0.102 1.00 93.19 85 LYS A C 1
ATOM 691 O O . LYS A 1 85 ? -11.671 -13.718 0.322 1.00 93.19 85 LYS A O 1
ATOM 696 N N . LEU A 1 86 ? -9.628 -14.422 -0.301 1.00 94.44 86 LEU A N 1
ATOM 697 C CA . LEU A 1 86 ? -8.964 -13.144 -0.106 1.00 94.44 86 LEU A CA 1
ATOM 698 C C . LEU A 1 86 ? -9.229 -12.242 -1.316 1.00 94.44 86 LEU A C 1
ATOM 70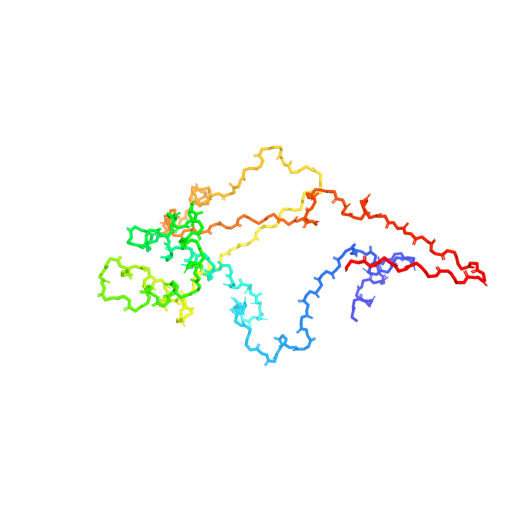0 O O . LEU A 1 86 ? -8.572 -12.343 -2.350 1.00 94.44 86 LEU A O 1
ATOM 704 N N . ASP A 1 87 ? -10.199 -11.348 -1.166 1.00 94.50 87 ASP A N 1
ATOM 705 C CA . ASP A 1 87 ? -10.590 -10.373 -2.179 1.00 94.50 87 ASP A CA 1
ATOM 706 C C . ASP A 1 87 ? -10.774 -8.966 -1.576 1.00 94.50 87 ASP A C 1
ATOM 708 O O . ASP A 1 87 ? -10.554 -8.724 -0.385 1.00 94.50 87 ASP A O 1
ATOM 712 N N . ASP A 1 88 ? -11.211 -8.014 -2.403 1.00 95.25 88 ASP A N 1
ATOM 713 C CA . ASP A 1 88 ? -11.411 -6.616 -2.004 1.00 95.25 88 ASP A CA 1
ATOM 714 C C . ASP A 1 88 ? -12.483 -6.437 -0.908 1.00 95.25 88 ASP A C 1
ATOM 716 O O . ASP A 1 88 ? -12.562 -5.374 -0.276 1.00 95.25 88 ASP A O 1
ATOM 720 N N . THR A 1 89 ? -13.305 -7.460 -0.626 1.00 95.94 89 THR A N 1
ATOM 721 C CA . THR A 1 89 ? -14.281 -7.409 0.472 1.00 95.94 89 THR A CA 1
ATOM 722 C C . THR A 1 89 ? -13.607 -7.330 1.838 1.00 95.94 89 THR A C 1
ATOM 724 O O . THR A 1 89 ? -14.247 -6.887 2.796 1.00 95.94 89 THR A O 1
ATOM 727 N N . ILE A 1 90 ? -12.309 -7.639 1.937 1.00 95.69 90 ILE A N 1
ATOM 728 C CA . ILE A 1 90 ? -11.520 -7.454 3.156 1.00 95.69 90 ILE A CA 1
ATOM 729 C C . ILE A 1 90 ? -11.587 -6.016 3.682 1.00 95.69 90 ILE A C 1
ATOM 731 O O . ILE A 1 90 ? -11.719 -5.801 4.886 1.00 95.69 90 ILE A O 1
ATOM 735 N N . ILE A 1 91 ? -11.611 -5.021 2.789 1.00 96.38 91 ILE A N 1
ATOM 736 C CA . ILE A 1 91 ? -11.727 -3.606 3.168 1.00 96.38 91 ILE A CA 1
ATOM 737 C C . ILE A 1 91 ? -13.066 -3.370 3.867 1.00 96.38 91 ILE A C 1
ATOM 739 O O . ILE A 1 91 ? -13.120 -2.782 4.947 1.00 96.38 91 ILE A O 1
ATOM 743 N N . LYS A 1 92 ? -14.153 -3.890 3.287 1.00 95.69 92 LYS A N 1
ATOM 744 C CA . LYS A 1 92 ? -15.497 -3.763 3.858 1.00 95.69 92 LYS A CA 1
ATOM 745 C C . LYS A 1 92 ? -15.63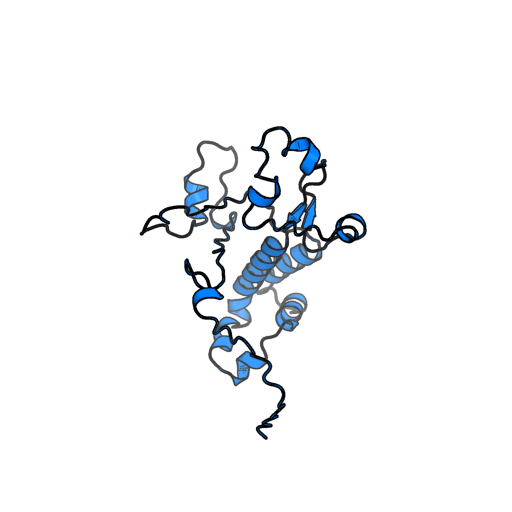0 -4.537 5.170 1.00 95.69 92 LYS A C 1
ATOM 747 O O . LYS A 1 92 ? -16.308 -4.074 6.087 1.00 95.69 92 LYS A O 1
ATOM 752 N N . THR A 1 93 ? -14.971 -5.686 5.272 1.00 95.56 93 THR A N 1
ATOM 753 C CA . THR A 1 93 ? -14.894 -6.481 6.502 1.00 95.56 93 THR A CA 1
ATOM 754 C C . THR A 1 93 ? -14.250 -5.664 7.617 1.00 95.56 93 THR A C 1
ATOM 756 O O . THR A 1 93 ? -14.842 -5.531 8.685 1.00 95.56 93 THR A O 1
ATOM 759 N N . ILE A 1 94 ? -13.114 -5.011 7.344 1.00 96.44 94 ILE A N 1
ATOM 760 C CA . ILE A 1 94 ? -12.460 -4.116 8.307 1.00 96.44 94 ILE A CA 1
ATOM 761 C C . ILE A 1 94 ? -13.378 -2.942 8.672 1.00 96.44 94 ILE A C 1
ATOM 763 O O . ILE A 1 94 ? -13.560 -2.661 9.854 1.00 96.44 94 ILE A O 1
ATOM 767 N N . GLU A 1 95 ? -13.995 -2.277 7.688 1.00 94.94 95 GLU A N 1
ATOM 768 C CA . GLU A 1 95 ? -14.866 -1.110 7.908 1.00 94.94 95 GLU A CA 1
ATOM 769 C C . GLU A 1 95 ? -16.091 -1.434 8.782 1.00 94.94 95 GLU A C 1
ATOM 771 O O . GLU A 1 95 ? -16.490 -0.615 9.612 1.00 94.94 95 GLU A O 1
ATOM 776 N N . THR A 1 96 ? -16.691 -2.615 8.605 1.00 94.62 96 THR A N 1
ATOM 777 C CA . THR A 1 96 ? -17.981 -2.982 9.220 1.00 94.62 96 THR A CA 1
ATOM 778 C C . THR A 1 96 ? -17.868 -3.821 10.487 1.00 94.62 96 THR A C 1
ATOM 780 O O . THR A 1 96 ? -18.869 -3.992 11.184 1.00 94.62 96 THR A O 1
ATOM 783 N N . ALA A 1 97 ? -16.679 -4.330 10.816 1.00 94.00 97 ALA A N 1
ATOM 784 C CA . ALA A 1 97 ? -16.496 -5.153 12.003 1.00 94.00 97 ALA A CA 1
ATOM 785 C C . ALA A 1 97 ? -16.931 -4.393 13.279 1.00 94.00 97 ALA A C 1
ATOM 787 O O . ALA A 1 97 ? -16.698 -3.189 13.386 1.00 94.00 97 ALA A O 1
ATOM 788 N N . PRO A 1 98 ? -17.552 -5.032 14.281 1.00 89.44 98 PRO A N 1
ATOM 789 C CA . PRO A 1 98 ? -18.035 -4.336 15.480 1.00 89.44 98 PRO A CA 1
ATOM 790 C C . PRO A 1 98 ? -16.948 -4.111 16.547 1.00 89.44 98 PRO A C 1
ATOM 792 O O . PRO A 1 98 ? -17.144 -3.341 17.484 1.00 89.44 98 PRO A O 1
ATOM 795 N N . ASN A 1 99 ? -15.807 -4.787 16.431 1.00 85.00 99 ASN A N 1
ATOM 796 C CA . ASN A 1 99 ? -14.757 -4.857 17.443 1.00 85.00 99 ASN A CA 1
ATOM 797 C C . ASN A 1 99 ? -13.774 -3.671 17.408 1.00 85.00 99 ASN A C 1
ATOM 799 O O . ASN A 1 99 ? -13.544 -3.028 16.375 1.00 85.00 99 ASN A O 1
ATOM 803 N N . ASN A 1 100 ? -13.164 -3.418 18.572 1.00 90.62 100 ASN A N 1
ATOM 804 C CA . ASN A 1 100 ? -12.158 -2.372 18.780 1.00 90.62 100 ASN A CA 1
ATOM 805 C C . ASN A 1 100 ? -10.748 -2.779 18.321 1.00 90.62 100 ASN A C 1
ATOM 807 O O . ASN A 1 100 ? -9.909 -1.900 18.157 1.00 90.62 100 ASN A O 1
ATOM 811 N N . GLU A 1 101 ? -10.478 -4.068 18.093 1.00 92.56 101 GLU A N 1
ATOM 812 C CA . GLU A 1 101 ? -9.156 -4.551 17.647 1.00 92.56 101 GLU A CA 1
ATOM 813 C C . GLU A 1 101 ? -8.793 -3.977 16.272 1.00 92.56 101 GLU A C 1
ATOM 815 O O . GLU A 1 101 ? -7.666 -3.563 16.044 1.00 92.56 101 GLU A O 1
ATOM 820 N N . LEU A 1 102 ? -9.788 -3.817 15.396 1.00 95.56 102 LEU A N 1
ATOM 821 C CA . LEU A 1 102 ? -9.622 -3.226 14.066 1.00 95.56 102 LEU A CA 1
ATOM 822 C C . LEU A 1 102 ? -9.722 -1.692 14.051 1.00 95.56 102 LEU A C 1
ATOM 824 O O . LEU A 1 102 ? -9.840 -1.093 12.983 1.00 95.56 102 LEU A O 1
ATOM 828 N N . LYS A 1 103 ? -9.713 -1.024 15.214 1.00 96.25 103 LYS A N 1
ATOM 829 C CA . LYS A 1 103 ? -9.935 0.429 15.299 1.00 96.25 103 LYS A CA 1
ATOM 830 C C . LYS A 1 103 ? -8.917 1.223 14.474 1.00 96.25 103 LYS A C 1
ATOM 832 O O . LYS A 1 103 ? -9.324 2.079 13.695 1.00 96.25 103 LYS A O 1
ATOM 837 N N . LYS A 1 104 ? -7.624 0.912 14.593 1.00 96.38 104 LYS A N 1
ATOM 838 C CA . LYS A 1 104 ? -6.569 1.607 13.839 1.00 96.38 104 LYS A CA 1
ATOM 839 C C . LYS A 1 104 ? -6.701 1.399 12.329 1.00 96.38 104 LYS A C 1
ATOM 841 O O . LYS A 1 104 ? -6.678 2.362 11.569 1.00 96.38 104 LYS A O 1
ATOM 846 N N . ALA A 1 105 ? -6.913 0.154 11.897 1.00 97.38 105 ALA A N 1
ATOM 847 C CA . ALA A 1 105 ? -7.118 -0.170 10.487 1.00 97.38 105 ALA A CA 1
ATOM 848 C C . ALA A 1 105 ? -8.329 0.585 9.903 1.00 97.38 105 ALA A C 1
ATOM 850 O O . ALA A 1 105 ? -8.243 1.175 8.825 1.00 97.38 105 ALA A O 1
ATOM 851 N N . LYS A 1 106 ? -9.438 0.657 10.654 1.00 96.69 106 LYS A N 1
ATOM 852 C CA . LYS A 1 106 ? -10.619 1.455 10.287 1.00 96.69 106 LYS A CA 1
ATOM 853 C C . LYS A 1 106 ? -10.307 2.940 10.164 1.00 96.69 106 LYS A C 1
ATOM 855 O O . LYS A 1 106 ? -10.763 3.562 9.212 1.00 96.69 106 LYS A O 1
ATOM 860 N N . GLU A 1 107 ? -9.560 3.514 11.103 1.00 96.81 107 GLU A N 1
ATOM 861 C CA . GLU A 1 107 ? -9.175 4.930 11.063 1.00 96.81 107 GLU A CA 1
ATOM 862 C C . GLU A 1 107 ? -8.356 5.248 9.804 1.00 96.81 107 GLU A C 1
ATOM 864 O O . GLU A 1 107 ? -8.638 6.234 9.121 1.00 96.81 107 GLU A O 1
ATOM 869 N N . ILE A 1 108 ? -7.411 4.379 9.429 1.00 97.06 108 ILE A N 1
ATOM 870 C CA . ILE A 1 108 ? -6.628 4.534 8.195 1.00 97.06 108 ILE A CA 1
ATOM 871 C C . ILE A 1 108 ? -7.537 4.459 6.958 1.00 97.06 108 ILE A C 1
ATOM 873 O O . ILE A 1 108 ? -7.481 5.343 6.099 1.00 97.06 108 ILE A O 1
ATOM 877 N N . ILE A 1 109 ? -8.432 3.468 6.877 1.00 96.56 109 ILE A N 1
ATOM 878 C CA . ILE A 1 109 ? -9.374 3.346 5.752 1.00 96.56 109 ILE A CA 1
ATOM 879 C C . ILE A 1 109 ? -10.311 4.561 5.685 1.00 96.56 109 ILE A C 1
ATOM 881 O O . ILE A 1 109 ? -10.535 5.111 4.606 1.00 96.56 109 ILE A O 1
ATOM 885 N N . GLN A 1 110 ? -10.811 5.055 6.819 1.00 95.88 110 GLN A N 1
ATOM 886 C CA . GLN A 1 110 ? -11.640 6.262 6.868 1.00 95.88 110 GLN A CA 1
ATOM 887 C C . GLN A 1 110 ? -10.893 7.495 6.352 1.00 95.88 110 GLN A C 1
ATOM 889 O O . GLN A 1 110 ? -11.477 8.282 5.603 1.00 95.88 110 GLN A O 1
ATOM 894 N N . ARG A 1 111 ? -9.603 7.644 6.678 1.00 96.31 111 ARG A N 1
ATOM 895 C CA . ARG A 1 111 ? -8.756 8.697 6.099 1.00 96.31 111 ARG A CA 1
ATOM 896 C C . ARG A 1 111 ? -8.650 8.565 4.582 1.00 96.31 111 ARG A C 1
ATOM 898 O O . ARG A 1 111 ? -8.820 9.562 3.885 1.00 96.31 111 ARG A O 1
ATOM 905 N N . ILE A 1 112 ? -8.461 7.351 4.054 1.00 93.50 112 ILE A N 1
ATOM 906 C CA . ILE A 1 112 ? -8.471 7.101 2.600 1.00 93.50 112 ILE A CA 1
ATOM 907 C C . ILE A 1 112 ? -9.806 7.554 1.985 1.00 93.50 112 ILE A C 1
ATOM 909 O O . ILE A 1 112 ? -9.803 8.293 0.998 1.00 93.50 112 ILE A O 1
ATOM 913 N N . ARG A 1 113 ? -10.947 7.175 2.583 1.00 92.25 113 ARG A N 1
ATOM 914 C CA . ARG A 1 113 ? -12.295 7.563 2.114 1.00 92.25 113 ARG A CA 1
ATOM 915 C C . ARG A 1 113 ? -12.510 9.078 2.124 1.00 92.25 113 ARG A C 1
ATOM 917 O O . ARG A 1 113 ? -13.122 9.605 1.200 1.00 92.25 113 ARG A O 1
ATOM 924 N N . ARG A 1 114 ? -11.993 9.772 3.143 1.00 93.44 114 ARG A N 1
ATOM 925 C CA . ARG A 1 114 ? -12.041 11.242 3.282 1.00 93.44 114 ARG A CA 1
ATOM 926 C C . ARG A 1 114 ? -10.973 11.973 2.474 1.00 93.44 114 ARG A C 1
ATOM 928 O O . ARG A 1 114 ? -10.967 13.199 2.454 1.00 93.44 114 ARG A O 1
ATOM 935 N N . ARG A 1 115 ? -10.090 11.236 1.796 1.00 88.12 115 ARG A N 1
ATOM 936 C CA . ARG A 1 115 ? -8.952 11.777 1.048 1.00 88.12 115 ARG A CA 1
ATOM 937 C C . ARG A 1 115 ? -7.911 12.500 1.916 1.00 88.12 115 ARG A C 1
ATOM 939 O O . ARG A 1 115 ? -7.144 13.318 1.419 1.00 88.12 115 ARG A O 1
ATOM 946 N N . GLU A 1 116 ? -7.818 12.134 3.190 1.00 91.75 116 GLU A N 1
ATOM 947 C CA . GLU A 1 116 ? -6.789 12.583 4.139 1.00 91.75 116 GLU A CA 1
ATOM 948 C C . GLU A 1 116 ? -5.513 11.732 3.990 1.00 91.75 116 GLU A C 1
ATOM 950 O O . GLU A 1 116 ? -5.076 11.027 4.911 1.00 91.75 116 GLU A O 1
ATOM 955 N N . LEU A 1 117 ? -4.955 11.757 2.776 1.00 90.88 117 LEU A N 1
ATOM 956 C CA . LEU A 1 117 ? -3.879 10.870 2.338 1.00 90.88 117 LEU A CA 1
ATOM 957 C C . LEU A 1 117 ? -2.511 11.249 2.917 1.00 90.88 117 LEU A C 1
ATOM 959 O O . LEU A 1 117 ? -2.282 12.390 3.326 1.00 90.88 117 LEU A O 1
ATOM 963 N N . TYR A 1 118 ? -1.576 10.294 2.899 1.00 91.62 118 TYR A N 1
ATOM 964 C CA . TYR A 1 118 ? -0.160 10.590 3.117 1.00 91.62 118 TYR A CA 1
ATOM 965 C C . TYR A 1 118 ? 0.327 11.653 2.138 1.00 91.62 118 TYR A C 1
ATOM 967 O O . TYR A 1 118 ? 0.009 11.623 0.947 1.00 91.62 118 TYR A O 1
ATOM 975 N N . LYS A 1 119 ? 1.103 12.604 2.661 1.00 86.38 119 LYS A N 1
ATOM 976 C CA . LYS A 1 119 ? 1.596 13.733 1.882 1.00 86.38 119 LYS A CA 1
ATOM 977 C C . LYS A 1 119 ? 2.858 13.342 1.135 1.00 86.38 119 LYS A C 1
ATOM 979 O O . LYS A 1 119 ? 3.802 12.799 1.700 1.00 86.38 119 LYS A O 1
ATOM 984 N N . PHE A 1 120 ? 2.852 13.618 -0.162 1.00 84.19 120 PHE A N 1
ATOM 985 C CA . PHE A 1 120 ? 4.022 13.436 -0.998 1.00 84.19 120 PHE A CA 1
ATOM 986 C C . PHE A 1 120 ? 5.081 14.482 -0.637 1.00 84.19 120 PHE A C 1
ATOM 988 O O . PHE A 1 120 ? 4.822 15.679 -0.736 1.00 84.19 120 PHE A O 1
ATOM 995 N N . CYS A 1 121 ? 6.269 14.022 -0.244 1.00 81.94 121 CYS A N 1
ATOM 996 C CA . CYS A 1 121 ? 7.384 14.906 0.094 1.00 81.94 121 CYS A CA 1
ATOM 997 C C . CYS A 1 121 ? 8.315 15.142 -1.101 1.00 81.94 121 CYS A C 1
ATOM 999 O O . CYS A 1 121 ? 8.577 16.285 -1.462 1.00 81.94 121 CYS A O 1
ATOM 1001 N N . ASN A 1 122 ? 8.861 14.074 -1.695 1.00 81.06 122 ASN A N 1
ATOM 1002 C CA . ASN A 1 122 ? 9.819 14.187 -2.796 1.00 81.06 122 ASN A CA 1
ATOM 1003 C C . ASN A 1 122 ? 9.959 12.872 -3.587 1.00 81.06 122 ASN A C 1
ATOM 1005 O O . ASN A 1 122 ? 9.637 11.795 -3.085 1.00 81.06 122 ASN A O 1
ATOM 1009 N N . GLN A 1 123 ? 10.501 12.958 -4.804 1.00 81.81 123 GLN A N 1
ATOM 1010 C CA . GLN A 1 123 ? 10.877 11.824 -5.644 1.00 81.81 123 GLN A CA 1
ATOM 1011 C C . GLN A 1 123 ? 12.254 12.065 -6.264 1.00 81.81 123 GLN A C 1
ATOM 1013 O O . GLN A 1 123 ? 12.511 13.106 -6.863 1.00 81.81 123 GLN A O 1
ATOM 1018 N N . LEU A 1 124 ? 13.126 11.062 -6.178 1.00 76.25 124 LEU A N 1
ATOM 1019 C CA . LEU A 1 124 ? 14.432 11.069 -6.831 1.00 76.25 124 LEU A CA 1
ATOM 1020 C C . LEU A 1 124 ? 14.496 9.934 -7.849 1.00 76.25 124 LEU A C 1
ATOM 1022 O O . LEU A 1 124 ? 14.181 8.786 -7.538 1.00 76.25 124 LEU A O 1
ATOM 1026 N N . VAL A 1 125 ? 14.913 10.259 -9.072 1.00 74.88 125 VAL A N 1
ATOM 1027 C CA . VAL A 1 125 ? 15.097 9.284 -10.149 1.00 74.88 125 VAL A CA 1
ATOM 1028 C C . VAL A 1 125 ? 16.581 9.166 -10.454 1.00 74.88 125 VAL A C 1
ATOM 1030 O O . VAL A 1 125 ? 17.221 10.121 -10.888 1.00 74.88 125 VAL A O 1
ATOM 1033 N N . PHE A 1 126 ? 17.125 7.969 -10.261 1.00 68.38 126 PHE A N 1
ATOM 1034 C CA . PHE A 1 126 ? 18.509 7.665 -10.601 1.00 68.38 126 PHE A CA 1
ATOM 1035 C C . PHE A 1 126 ? 18.569 7.040 -11.997 1.00 68.38 126 PHE A C 1
ATOM 1037 O O . PHE A 1 126 ? 18.214 5.878 -12.187 1.00 68.38 126 PHE A O 1
ATOM 1044 N N . CYS A 1 127 ? 19.045 7.800 -12.985 1.00 61.28 127 CYS A N 1
ATOM 1045 C CA . CYS A 1 127 ? 19.385 7.248 -14.293 1.00 61.28 127 CYS A CA 1
ATOM 1046 C C . CYS A 1 127 ? 20.764 6.592 -14.220 1.00 61.28 127 CYS A C 1
ATOM 1048 O O . CYS A 1 127 ? 21.784 7.277 -14.183 1.00 61.28 127 CYS A O 1
ATOM 1050 N N . SER A 1 128 ? 20.819 5.260 -14.239 1.00 56.56 128 SER A N 1
ATOM 1051 C CA . SER A 1 128 ? 22.087 4.529 -14.291 1.00 56.56 128 SER A CA 1
ATOM 1052 C C . SER A 1 128 ? 22.676 4.531 -15.706 1.00 56.56 128 SER A C 1
ATOM 1054 O O . SER A 1 128 ? 22.872 3.468 -16.299 1.00 56.56 128 SER A O 1
ATOM 1056 N N . LYS A 1 129 ? 22.967 5.705 -16.277 1.00 53.28 129 LYS A N 1
ATOM 1057 C CA . LYS A 1 129 ? 23.861 5.786 -17.439 1.00 53.28 129 LYS A CA 1
ATOM 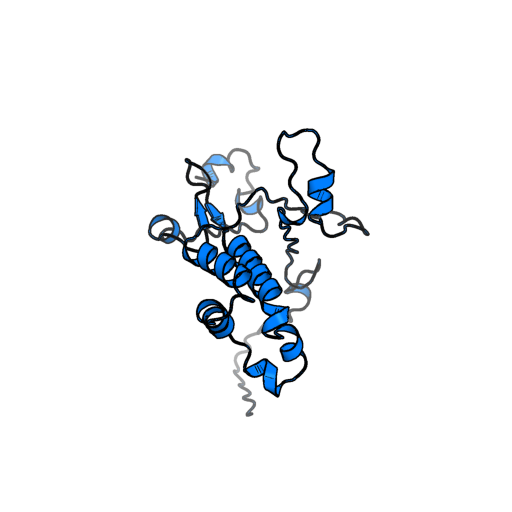1058 C C . LYS A 1 129 ? 25.293 5.549 -16.940 1.00 53.28 129 LYS A C 1
ATOM 1060 O O . LYS A 1 129 ? 26.028 6.493 -16.694 1.00 53.28 129 LYS A O 1
ATOM 1065 N N . GLY A 1 130 ? 25.648 4.277 -16.731 1.00 53.47 130 GLY A N 1
ATOM 1066 C CA . GLY A 1 130 ? 27.023 3.843 -16.441 1.00 53.47 130 GLY A CA 1
ATOM 1067 C C . GLY A 1 130 ? 27.306 3.395 -15.004 1.00 53.47 130 GLY A C 1
ATOM 1068 O O . GLY A 1 130 ? 28.176 3.956 -14.368 1.00 53.47 130 GLY A O 1
ATOM 1069 N N . HIS A 1 131 ? 26.651 2.323 -14.543 1.00 51.72 131 HIS A N 1
ATOM 1070 C CA . HIS A 1 131 ? 26.805 1.666 -13.226 1.00 51.72 131 HIS A CA 1
ATOM 1071 C C . HIS A 1 131 ? 25.837 2.156 -12.141 1.00 51.72 131 HIS A C 1
ATOM 1073 O O . HIS A 1 131 ? 26.065 3.134 -11.440 1.00 51.72 131 HIS A O 1
ATOM 1079 N N . LYS A 1 132 ? 24.779 1.365 -11.908 1.00 54.38 132 LYS A N 1
ATOM 1080 C CA . LYS A 1 132 ? 24.220 1.250 -10.557 1.00 54.38 132 LYS A CA 1
ATOM 1081 C C . LYS A 1 132 ? 25.385 0.774 -9.672 1.00 54.38 132 LYS A C 1
ATOM 1083 O O . LYS A 1 132 ? 25.990 -0.237 -10.050 1.00 54.38 132 LYS A O 1
ATOM 1088 N N . PRO A 1 133 ? 25.748 1.472 -8.581 1.00 57.62 133 PRO A N 1
ATOM 1089 C CA . PRO A 1 133 ? 26.778 0.983 -7.673 1.00 57.62 133 PRO A CA 1
ATOM 1090 C C . PRO A 1 133 ? 26.443 -0.464 -7.314 1.00 57.62 133 PRO A C 1
ATOM 1092 O O . PRO A 1 133 ? 25.282 -0.752 -7.017 1.00 57.62 133 PRO A O 1
ATOM 1095 N N . ALA A 1 134 ? 27.420 -1.374 -7.368 1.00 58.44 134 ALA A N 1
ATOM 1096 C CA . ALA A 1 134 ? 27.197 -2.807 -7.129 1.00 58.44 134 ALA A CA 1
ATOM 1097 C C . ALA A 1 134 ? 26.492 -3.096 -5.783 1.00 58.44 134 ALA A C 1
ATOM 1099 O O . ALA A 1 134 ? 25.886 -4.148 -5.611 1.00 58.44 134 ALA A O 1
ATOM 1100 N N . HIS A 1 135 ? 26.516 -2.126 -4.863 1.00 63.50 135 HIS A N 1
ATOM 1101 C CA . HIS A 1 135 ? 25.932 -2.188 -3.529 1.00 63.50 135 HIS A CA 1
ATOM 1102 C C . HIS A 1 135 ? 24.860 -1.121 -3.261 1.00 63.50 135 HIS A C 1
ATOM 1104 O O . HIS A 1 135 ? 24.655 -0.758 -2.105 1.00 63.50 135 HIS A O 1
ATOM 1110 N N . PHE A 1 136 ? 24.180 -0.584 -4.283 1.00 68.50 136 PHE A N 1
ATOM 1111 C CA . PHE A 1 136 ? 23.060 0.328 -4.028 1.00 68.50 136 PHE A CA 1
ATOM 1112 C C . PHE A 1 136 ? 21.932 -0.422 -3.307 1.00 68.50 136 PHE A C 1
ATOM 1114 O O . PHE A 1 136 ? 21.246 -1.253 -3.909 1.00 68.50 136 PHE A O 1
ATOM 1121 N N . LYS A 1 137 ? 21.769 -0.132 -2.015 1.00 79.81 137 LYS A N 1
ATOM 1122 C CA . LYS A 1 137 ? 20.687 -0.650 -1.180 1.00 79.81 137 LYS A CA 1
ATOM 1123 C C . LYS A 1 137 ? 19.439 0.207 -1.369 1.00 79.81 137 LYS A C 1
ATOM 1125 O O . LYS A 1 137 ? 19.535 1.383 -1.712 1.00 79.81 137 LYS A O 1
ATOM 1130 N N . ASN A 1 138 ? 18.275 -0.401 -1.162 1.00 82.94 138 ASN A N 1
ATOM 1131 C CA . ASN A 1 138 ? 17.025 0.349 -1.098 1.00 82.94 138 ASN A CA 1
ATOM 1132 C C . ASN A 1 138 ? 17.112 1.372 0.036 1.00 82.94 138 ASN A C 1
ATOM 1134 O O . ASN A 1 138 ? 17.627 1.050 1.105 1.00 82.94 138 ASN A O 1
ATOM 1138 N N . ILE A 1 139 ? 16.605 2.576 -0.216 1.00 87.56 139 ILE A N 1
ATOM 1139 C CA . ILE A 1 139 ? 16.537 3.633 0.793 1.00 87.56 139 ILE A CA 1
ATOM 1140 C C . ILE A 1 139 ? 15.452 3.248 1.797 1.00 87.56 139 ILE A C 1
ATOM 1142 O O . ILE A 1 139 ? 14.352 2.856 1.396 1.00 87.56 139 ILE A O 1
ATOM 1146 N N . THR A 1 140 ? 15.760 3.354 3.083 1.00 90.06 140 THR A N 1
ATOM 1147 C CA . THR A 1 140 ? 14.831 3.084 4.184 1.00 90.06 140 THR A CA 1
ATOM 1148 C C . THR A 1 140 ? 14.313 4.381 4.806 1.00 90.06 140 THR A C 1
ATOM 1150 O O . THR A 1 140 ? 14.891 5.450 4.609 1.00 90.06 140 THR A O 1
ATOM 1153 N N . ALA A 1 141 ? 13.223 4.296 5.573 1.00 89.56 141 ALA A N 1
ATOM 1154 C CA . ALA A 1 141 ? 12.733 5.423 6.370 1.00 89.56 141 ALA A CA 1
ATOM 1155 C C . ALA A 1 141 ? 13.817 5.936 7.333 1.00 89.56 141 ALA A C 1
ATOM 1157 O O . ALA A 1 141 ? 14.025 7.144 7.448 1.00 89.56 141 ALA A O 1
ATOM 1158 N N . GLN A 1 142 ? 14.580 5.017 7.933 1.00 88.94 142 GLN A N 1
ATOM 1159 C CA . GLN A 1 142 ? 15.656 5.358 8.854 1.00 88.94 142 GLN A CA 1
ATOM 1160 C C . GLN A 1 142 ? 16.799 6.130 8.186 1.00 88.94 142 GLN A C 1
ATOM 1162 O O . GLN A 1 142 ? 17.312 7.083 8.770 1.00 88.94 142 GLN A O 1
ATOM 1167 N N . ASP A 1 143 ? 17.157 5.788 6.942 1.00 87.44 143 ASP A N 1
ATOM 1168 C CA . ASP A 1 143 ? 18.160 6.544 6.175 1.00 87.44 143 ASP A CA 1
ATOM 1169 C C . ASP A 1 143 ? 17.743 8.013 5.981 1.00 87.44 143 ASP A C 1
ATOM 1171 O O . ASP A 1 143 ? 18.593 8.904 5.941 1.00 87.44 143 ASP A O 1
ATOM 1175 N N . ILE A 1 144 ? 16.435 8.278 5.880 1.00 87.44 144 ILE A N 1
ATOM 1176 C CA . ILE A 1 144 ? 15.885 9.631 5.749 1.00 87.44 144 ILE A CA 1
ATOM 1177 C C . ILE A 1 144 ? 15.898 10.340 7.104 1.00 87.44 144 ILE A C 1
ATOM 1179 O O . ILE A 1 144 ? 16.468 11.429 7.206 1.00 87.44 144 ILE A O 1
ATOM 1183 N N . VAL A 1 145 ? 15.329 9.722 8.143 1.00 87.50 145 VAL A N 1
ATOM 1184 C CA . VAL A 1 145 ? 15.207 10.313 9.488 1.00 87.50 145 VAL A CA 1
ATOM 1185 C C . VAL A 1 145 ? 16.581 10.649 10.081 1.00 87.50 145 VAL A C 1
ATOM 1187 O O . VAL A 1 145 ? 16.794 11.752 10.580 1.00 87.50 145 VAL A O 1
ATOM 1190 N N . CYS A 1 146 ? 17.567 9.759 9.934 1.00 84.31 146 CYS A N 1
ATOM 1191 C CA . CYS A 1 146 ? 18.928 9.968 10.441 1.00 84.31 146 CYS A CA 1
ATOM 1192 C C . CYS A 1 146 ? 19.732 11.051 9.695 1.00 84.31 146 CYS A C 1
ATOM 1194 O O . CYS A 1 146 ? 20.805 11.444 10.152 1.00 84.31 146 CYS A O 1
ATOM 1196 N N . SER A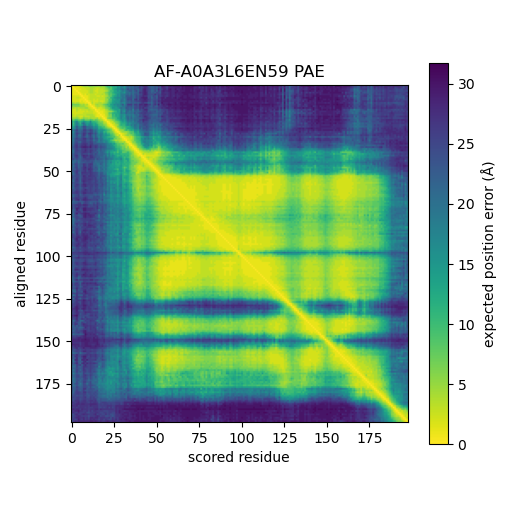 1 147 ? 19.251 11.540 8.548 1.00 77.38 147 SER A N 1
ATOM 1197 C CA . SER A 1 147 ? 19.956 12.528 7.714 1.00 77.38 147 SER A CA 1
ATOM 1198 C C . SER A 1 147 ? 19.578 13.990 8.007 1.00 77.38 147 SER A C 1
ATOM 1200 O O . SER A 1 147 ? 20.108 14.915 7.379 1.00 77.38 147 SER A O 1
ATOM 1202 N N . GLN A 1 148 ? 18.677 14.223 8.965 1.00 72.56 148 GLN A N 1
ATOM 1203 C CA . GLN A 1 148 ? 18.124 15.541 9.265 1.00 72.56 148 GLN A CA 1
ATOM 1204 C C . GLN A 1 148 ? 19.105 16.413 10.066 1.00 72.56 148 GLN A C 1
ATOM 1206 O O . GLN A 1 148 ? 19.591 16.028 11.125 1.00 72.56 148 GLN A O 1
ATOM 1211 N N . LYS A 1 149 ? 19.413 17.614 9.553 1.00 68.00 149 LYS A N 1
ATOM 1212 C CA . LYS A 1 149 ? 20.478 18.480 10.104 1.00 68.00 149 LYS A CA 1
ATOM 1213 C C . LYS A 1 149 ? 20.017 19.495 11.154 1.00 68.00 149 LYS A C 1
ATOM 1215 O O . LYS A 1 149 ? 20.856 19.973 11.906 1.00 68.00 149 LYS A O 1
ATOM 1220 N N . SER A 1 150 ? 18.732 19.850 11.187 1.00 59.81 150 SER A N 1
ATOM 1221 C CA . SER A 1 150 ? 18.100 20.686 12.222 1.00 59.81 150 SER A CA 1
ATOM 1222 C C . SER A 1 150 ? 16.635 20.918 11.843 1.00 59.81 150 SER A C 1
ATOM 1224 O O . SER A 1 150 ? 16.359 21.440 10.762 1.00 59.81 150 SER A O 1
ATOM 1226 N N . SER A 1 151 ? 15.695 20.521 12.695 1.00 61.16 151 SER A N 1
ATOM 1227 C CA . SER A 1 151 ? 14.289 20.923 12.595 1.00 61.16 151 SER A CA 1
ATOM 1228 C C . SER A 1 151 ? 13.656 20.887 13.981 1.00 61.16 151 SER A C 1
ATOM 1230 O O . SER A 1 151 ? 14.076 20.096 14.822 1.00 61.16 151 SER A O 1
ATOM 1232 N N . GLU A 1 152 ? 12.655 21.734 14.217 1.00 70.19 152 GLU A N 1
ATOM 1233 C CA . GLU A 1 152 ? 11.886 21.747 15.471 1.00 70.19 152 GLU A CA 1
ATOM 1234 C C . GLU A 1 152 ? 11.039 20.477 15.647 1.00 70.19 152 GLU A C 1
ATOM 1236 O O . GLU A 1 152 ? 10.716 20.101 16.771 1.00 70.19 152 GLU A O 1
ATOM 1241 N N . VAL A 1 153 ? 10.719 19.790 14.544 1.00 75.62 153 VAL A N 1
ATOM 1242 C CA . VAL A 1 153 ? 9.984 18.523 14.538 1.00 75.62 153 VAL A CA 1
ATOM 1243 C C . VAL A 1 153 ? 10.898 17.417 14.021 1.00 75.62 153 VAL A C 1
ATOM 1245 O O . VAL A 1 153 ? 11.374 17.464 12.884 1.00 75.62 153 VAL A O 1
ATOM 1248 N N . LEU A 1 154 ? 11.136 16.419 14.871 1.00 78.88 154 LEU A N 1
ATOM 1249 C CA . LEU A 1 154 ? 11.868 15.204 14.529 1.00 78.88 154 LEU A CA 1
ATOM 1250 C C . LEU A 1 154 ? 10.846 14.112 14.169 1.00 78.88 154 LEU A C 1
ATOM 1252 O O . LEU A 1 154 ? 10.230 13.561 15.085 1.00 78.88 154 LEU A O 1
ATOM 1256 N N . PRO A 1 155 ? 10.617 13.830 12.873 1.00 82.88 155 PRO A N 1
ATOM 1257 C CA . PRO A 1 155 ? 9.794 12.709 12.458 1.00 82.88 155 PRO A CA 1
ATOM 1258 C C . PRO A 1 155 ? 10.450 11.412 12.920 1.00 82.88 155 PRO A C 1
ATOM 1260 O O . PRO A 1 155 ? 11.675 11.269 12.902 1.00 82.88 155 PRO A O 1
ATOM 1263 N N . LYS A 1 156 ? 9.629 10.458 13.334 1.00 88.25 156 LYS A N 1
ATOM 1264 C CA . LYS A 1 156 ? 10.081 9.103 13.622 1.00 88.25 156 LYS A CA 1
ATOM 1265 C C . LYS A 1 156 ? 10.049 8.261 12.349 1.00 88.25 156 LYS A C 1
ATOM 1267 O O . LYS A 1 156 ? 9.459 8.650 11.344 1.00 88.25 156 LYS A O 1
ATOM 1272 N N . GLU A 1 157 ? 10.641 7.071 12.404 1.00 88.06 157 GLU A N 1
ATOM 1273 C CA . GLU A 1 157 ? 10.586 6.106 11.295 1.00 88.06 157 GLU A CA 1
ATOM 1274 C C . GLU A 1 157 ? 9.141 5.776 10.882 1.00 88.06 157 GLU A C 1
ATOM 1276 O O . GLU A 1 157 ? 8.855 5.676 9.694 1.00 88.06 157 GLU A O 1
ATOM 1281 N N . GLU A 1 158 ? 8.226 5.686 11.852 1.00 87.94 158 GLU A N 1
ATOM 1282 C CA . GLU A 1 158 ? 6.788 5.435 11.650 1.00 87.94 158 GLU A CA 1
ATOM 1283 C C . GLU A 1 158 ? 6.054 6.559 10.894 1.00 87.94 158 GLU A C 1
ATOM 1285 O O . GLU A 1 158 ? 5.009 6.314 10.296 1.00 87.94 158 GLU A O 1
ATOM 1290 N N . ASP A 1 159 ? 6.617 7.772 10.856 1.00 87.19 159 ASP A N 1
ATOM 1291 C CA . ASP A 1 159 ? 6.027 8.926 10.168 1.00 87.19 159 ASP A CA 1
ATOM 1292 C C . ASP A 1 159 ? 6.465 9.028 8.693 1.00 87.19 159 ASP A C 1
ATOM 1294 O O . ASP A 1 159 ? 5.986 9.893 7.952 1.00 87.19 159 ASP A O 1
ATOM 1298 N N . VAL A 1 160 ? 7.401 8.176 8.251 1.00 89.50 160 VAL A N 1
ATOM 1299 C CA . VAL A 1 160 ? 8.040 8.265 6.933 1.00 89.50 160 VAL A CA 1
ATOM 1300 C C . VAL A 1 160 ? 7.844 6.976 6.142 1.00 89.50 160 VAL A C 1
ATOM 1302 O O . VAL A 1 160 ? 8.428 5.939 6.440 1.00 89.50 160 VAL A O 1
ATOM 1305 N N . ALA A 1 161 ? 7.105 7.063 5.037 1.00 90.31 161 ALA A N 1
ATOM 1306 C CA . ALA A 1 161 ? 6.975 5.965 4.085 1.00 90.31 161 ALA A CA 1
ATOM 1307 C C . ALA A 1 161 ? 7.915 6.153 2.880 1.00 90.31 161 ALA A C 1
ATOM 1309 O O . ALA A 1 161 ? 7.952 7.220 2.264 1.00 90.31 161 ALA A O 1
ATOM 1310 N N . VAL A 1 162 ? 8.651 5.099 2.503 1.00 89.38 162 VAL A N 1
ATOM 1311 C CA . VAL A 1 162 ? 9.605 5.125 1.378 1.00 89.38 162 VAL A CA 1
ATOM 1312 C C . VAL A 1 162 ? 9.236 4.082 0.331 1.00 89.38 162 VAL A C 1
ATOM 1314 O O . VAL A 1 162 ? 9.180 2.889 0.616 1.00 89.38 162 VAL A O 1
ATOM 1317 N N . SER A 1 163 ? 9.038 4.518 -0.917 1.00 89.19 163 SER A N 1
ATOM 1318 C CA . SER A 1 163 ? 8.792 3.620 -2.049 1.00 89.19 163 SER A CA 1
ATOM 1319 C C . SER A 1 163 ? 9.990 3.579 -2.994 1.00 89.19 163 SER A C 1
ATOM 1321 O O . SER A 1 163 ? 10.294 4.547 -3.689 1.00 89.19 163 SER A O 1
ATOM 1323 N N . ASN A 1 164 ? 10.660 2.427 -3.040 1.00 87.19 164 ASN A N 1
ATOM 1324 C CA . ASN A 1 164 ? 11.746 2.166 -3.978 1.00 87.19 164 ASN A CA 1
ATOM 1325 C C . ASN A 1 164 ? 11.172 1.495 -5.234 1.00 87.19 164 ASN A C 1
ATOM 1327 O O . ASN A 1 164 ? 10.760 0.338 -5.184 1.00 87.19 164 ASN A O 1
ATOM 1331 N N . VAL A 1 165 ? 11.152 2.208 -6.363 1.00 83.94 165 VAL A N 1
ATOM 1332 C CA . VAL A 1 165 ? 10.614 1.698 -7.635 1.00 83.94 165 VAL A CA 1
ATOM 1333 C C . VAL A 1 165 ? 11.750 1.463 -8.626 1.00 83.94 165 VAL A C 1
ATOM 1335 O O . VAL A 1 165 ? 12.523 2.371 -8.934 1.00 83.94 165 VAL A O 1
ATOM 1338 N N . LYS A 1 166 ? 11.845 0.238 -9.150 1.00 80.12 166 LYS A N 1
ATOM 1339 C CA . LYS A 1 166 ? 12.734 -0.090 -10.268 1.00 80.12 166 LYS A CA 1
ATOM 1340 C C . LYS A 1 166 ? 11.985 0.151 -11.575 1.00 80.12 166 LYS A C 1
ATOM 1342 O O . LYS A 1 166 ? 10.921 -0.417 -11.782 1.00 80.12 166 LYS A O 1
ATOM 1347 N N . ILE A 1 167 ? 12.560 0.971 -12.446 1.00 78.50 167 ILE A N 1
ATOM 1348 C CA . ILE A 1 167 ? 12.018 1.246 -13.776 1.00 78.50 167 ILE A CA 1
ATOM 1349 C C . ILE A 1 167 ? 12.928 0.550 -14.787 1.00 78.50 167 ILE A C 1
ATOM 1351 O O . ILE A 1 167 ? 14.097 0.911 -14.916 1.00 78.50 167 ILE A O 1
ATOM 1355 N N . ASP A 1 168 ? 12.406 -0.471 -15.461 1.00 75.94 168 ASP A N 1
ATOM 1356 C CA . ASP A 1 168 ? 13.062 -1.161 -16.568 1.00 75.94 168 ASP A CA 1
ATOM 1357 C C . ASP A 1 168 ? 12.035 -1.664 -17.595 1.00 75.94 168 ASP A C 1
ATOM 1359 O O . ASP A 1 168 ? 10.826 -1.555 -17.395 1.00 75.94 168 ASP A O 1
ATOM 1363 N N . LEU A 1 169 ? 12.514 -2.210 -18.715 1.00 76.44 169 LEU A N 1
ATOM 1364 C CA . LEU A 1 169 ? 11.672 -2.825 -19.744 1.00 76.44 169 LEU A CA 1
ATOM 1365 C C . LEU A 1 169 ? 11.310 -4.278 -19.397 1.00 76.44 169 LEU A C 1
ATOM 1367 O O . LEU A 1 169 ? 11.287 -5.137 -20.276 1.00 76.44 169 LEU A O 1
ATOM 1371 N N . THR A 1 170 ? 11.106 -4.588 -18.111 1.00 78.62 170 THR A N 1
ATOM 1372 C CA . THR A 1 170 ? 10.870 -5.939 -17.556 1.00 78.62 170 THR A CA 1
ATOM 1373 C C . THR A 1 170 ? 12.008 -6.938 -17.791 1.00 78.62 170 THR A C 1
ATOM 1375 O O . THR A 1 170 ? 11.894 -8.119 -17.472 1.00 78.62 170 THR A O 1
ATOM 1378 N N . ARG A 1 171 ? 13.146 -6.463 -18.315 1.00 75.12 171 ARG A N 1
ATOM 1379 C CA . ARG A 1 171 ? 14.333 -7.266 -18.637 1.00 75.12 171 ARG A 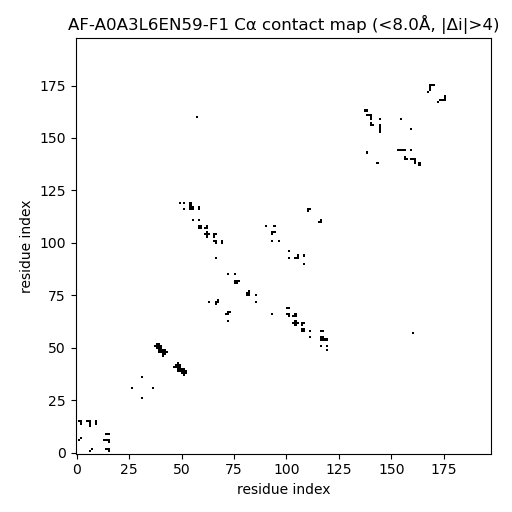CA 1
ATOM 1380 C C . ARG A 1 171 ? 15.621 -6.687 -18.049 1.00 75.12 171 ARG A C 1
ATOM 1382 O O . ARG A 1 171 ? 16.707 -6.842 -18.599 1.00 75.12 171 ARG A O 1
ATOM 1389 N N . GLY A 1 172 ? 15.518 -6.008 -16.906 1.00 78.62 172 GLY A N 1
ATOM 1390 C CA . GLY A 1 172 ? 16.680 -5.413 -16.253 1.00 78.62 172 GLY A CA 1
ATOM 1391 C C . GLY A 1 172 ? 17.335 -4.342 -17.123 1.00 78.62 172 GLY A C 1
ATOM 1392 O O . GLY A 1 172 ? 16.733 -3.311 -17.390 1.00 78.62 172 GLY A O 1
ATOM 1393 N N . LYS A 1 173 ? 18.593 -4.552 -17.518 1.00 76.12 173 LYS A N 1
ATOM 1394 C CA . LYS A 1 173 ? 19.316 -3.608 -18.388 1.00 76.12 173 LYS A CA 1
ATOM 1395 C C . LYS A 1 173 ? 19.177 -3.936 -19.870 1.00 76.12 173 LYS A C 1
ATOM 1397 O O . LYS A 1 173 ? 19.583 -3.125 -20.696 1.00 76.12 173 LYS A O 1
ATOM 1402 N N . ASP A 1 174 ? 18.649 -5.109 -20.188 1.00 76.88 174 ASP A N 1
ATOM 1403 C CA . ASP A 1 174 ? 18.698 -5.628 -21.541 1.00 76.88 174 ASP A CA 1
ATOM 1404 C C . ASP A 1 174 ? 17.493 -5.140 -22.344 1.00 76.88 174 ASP A C 1
ATOM 1406 O O . ASP A 1 174 ? 16.385 -4.993 -21.818 1.00 76.88 174 ASP A O 1
ATOM 1410 N N . ASN A 1 175 ? 17.692 -4.931 -23.643 1.00 75.06 175 ASN A N 1
ATOM 1411 C CA . ASN A 1 175 ? 16.611 -4.528 -24.528 1.00 75.06 175 ASN A CA 1
ATOM 1412 C C . ASN A 1 175 ? 15.724 -5.746 -24.855 1.00 75.06 175 ASN A C 1
ATOM 1414 O O . ASN A 1 175 ? 16.220 -6.696 -25.470 1.00 75.06 175 ASN A O 1
ATOM 1418 N N . PRO A 1 176 ? 14.417 -5.749 -24.511 1.00 77.12 176 PRO A N 1
ATOM 1419 C CA . PRO A 1 176 ? 13.524 -6.871 -24.790 1.00 77.12 176 PRO A CA 1
ATOM 1420 C C . PRO A 1 176 ? 13.497 -7.271 -26.271 1.00 77.12 176 PRO A C 1
ATOM 1422 O O . PRO A 1 176 ? 13.380 -8.464 -26.549 1.00 77.12 176 PRO A O 1
ATOM 1425 N N . LEU A 1 177 ? 13.705 -6.324 -27.195 1.00 77.31 177 LEU A N 1
ATOM 1426 C CA . LEU A 1 177 ? 13.694 -6.547 -28.646 1.00 77.31 177 LEU A CA 1
ATOM 1427 C C . LEU A 1 177 ? 14.780 -7.511 -29.139 1.00 77.31 177 LEU A C 1
ATOM 1429 O O . LEU A 1 177 ? 14.581 -8.180 -30.143 1.00 77.31 177 LEU A O 1
ATOM 1433 N N . GLU A 1 178 ? 15.877 -7.678 -28.400 1.00 76.62 178 GLU A N 1
ATOM 1434 C CA . GLU A 1 178 ? 16.946 -8.621 -28.765 1.00 76.62 178 GLU A CA 1
ATOM 1435 C C . GLU A 1 178 ? 16.523 -10.098 -28.699 1.00 76.62 178 GLU A C 1
ATOM 1437 O O . GLU A 1 178 ? 17.257 -10.969 -29.154 1.00 76.62 178 GLU A O 1
ATOM 1442 N N . ARG A 1 179 ? 15.370 -10.406 -28.091 1.00 72.94 179 ARG A N 1
ATOM 1443 C CA . ARG A 1 179 ? 14.822 -11.772 -28.028 1.00 72.94 179 ARG A CA 1
ATOM 1444 C C . ARG A 1 179 ? 13.542 -11.944 -28.842 1.00 72.94 179 ARG A C 1
ATOM 1446 O O . ARG A 1 179 ? 12.909 -12.992 -28.749 1.00 72.94 179 ARG A O 1
ATOM 1453 N N . PHE A 1 180 ? 13.163 -10.945 -29.636 1.00 76.88 180 PHE A N 1
ATOM 1454 C CA . PHE A 1 180 ? 12.072 -11.100 -30.587 1.00 76.88 180 PHE A CA 1
ATOM 1455 C C . PHE A 1 180 ? 12.598 -11.723 -31.877 1.00 76.88 180 PHE A C 1
ATOM 1457 O O . PHE A 1 180 ? 13.538 -11.221 -32.489 1.00 76.88 180 PHE A O 1
ATOM 1464 N N . LEU A 1 181 ? 11.970 -12.820 -32.297 1.00 73.38 181 LEU A N 1
ATOM 1465 C CA . LEU A 1 181 ? 12.161 -13.366 -33.634 1.00 73.38 181 LEU A CA 1
ATOM 1466 C C . LEU A 1 181 ? 11.351 -12.509 -34.608 1.00 73.38 181 LEU A C 1
ATOM 1468 O O . LEU A 1 181 ? 10.125 -12.456 -34.517 1.00 73.38 181 LEU A O 1
ATOM 1472 N N . ILE A 1 182 ? 12.039 -11.818 -35.514 1.00 75.56 182 ILE A N 1
ATOM 1473 C CA . ILE A 1 182 ? 11.406 -11.075 -36.603 1.00 75.56 182 ILE A CA 1
ATOM 1474 C C . ILE A 1 182 ? 11.396 -11.993 -37.822 1.00 75.56 182 ILE A C 1
ATOM 1476 O O . ILE A 1 182 ? 12.452 -12.399 -38.303 1.00 75.56 182 ILE A O 1
ATOM 1480 N N . PHE A 1 183 ? 10.202 -12.324 -38.303 1.00 68.50 183 PHE A N 1
ATOM 1481 C CA . PHE A 1 183 ? 10.022 -13.039 -39.560 1.00 68.50 183 PHE A CA 1
ATOM 1482 C C . PHE A 1 183 ? 9.723 -12.035 -40.668 1.00 68.50 183 PHE A C 1
ATOM 1484 O O . PHE A 1 183 ? 8.812 -11.215 -40.545 1.00 68.50 183 PHE A O 1
ATOM 1491 N N . GLU A 1 184 ? 10.487 -12.109 -41.752 1.00 63.69 184 GLU A N 1
ATOM 1492 C CA . GLU A 1 184 ? 10.234 -11.352 -42.972 1.00 63.69 184 GLU A CA 1
ATOM 1493 C C . GLU A 1 184 ? 9.460 -12.250 -43.946 1.00 63.69 184 GLU A C 1
ATOM 1495 O O . GLU A 1 184 ? 9.970 -13.269 -44.417 1.00 63.69 184 GLU A O 1
ATOM 1500 N N . CYS A 1 185 ? 8.192 -11.916 -44.208 1.00 49.97 185 CYS A N 1
ATOM 1501 C CA . CYS A 1 185 ? 7.384 -12.629 -45.194 1.00 49.97 185 CYS A CA 1
ATOM 1502 C C . CYS A 1 185 ? 7.782 -12.187 -46.604 1.00 49.97 185 CYS A C 1
ATOM 1504 O O . CYS A 1 185 ? 7.378 -11.120 -47.068 1.00 49.97 185 CYS A O 1
ATOM 1506 N N . TYR A 1 186 ? 8.524 -13.035 -47.312 1.00 56.66 186 TYR A N 1
ATOM 1507 C CA . TYR A 1 186 ? 8.674 -12.905 -48.756 1.00 56.66 186 TYR A CA 1
ATOM 1508 C C . TYR A 1 186 ? 7.397 -13.406 -49.437 1.00 56.66 186 TYR A C 1
ATOM 1510 O O . TYR A 1 186 ? 7.128 -14.606 -49.458 1.00 56.66 186 TYR A O 1
ATOM 1518 N N . PHE A 1 187 ? 6.617 -12.496 -50.024 1.00 51.53 187 PHE A N 1
ATOM 1519 C CA . PHE A 1 187 ? 5.557 -12.871 -50.959 1.00 51.53 187 PHE A CA 1
ATOM 1520 C C . PHE A 1 187 ? 6.196 -13.477 -52.220 1.00 51.53 187 PHE A C 1
ATOM 1522 O O . PHE A 1 187 ? 6.601 -12.762 -53.135 1.00 51.53 187 PHE A O 1
ATOM 1529 N N . SER A 1 188 ? 6.303 -14.805 -52.278 1.00 55.09 188 SER A N 1
ATOM 1530 C CA . SER A 1 188 ? 6.245 -15.519 -53.558 1.00 55.09 188 SER A CA 1
ATOM 1531 C C . SER A 1 188 ? 4.774 -15.699 -53.929 1.00 55.09 188 SER A C 1
ATOM 1533 O O . SER A 1 188 ? 3.952 -15.881 -53.041 1.00 55.09 188 SER A O 1
ATOM 1535 N N . ASN A 1 189 ? 4.444 -15.638 -55.224 1.00 51.47 189 ASN A N 1
ATOM 1536 C CA . ASN A 1 189 ? 3.083 -15.632 -55.802 1.00 51.47 189 ASN A CA 1
ATOM 1537 C C . ASN A 1 189 ? 2.211 -16.891 -55.536 1.00 51.47 189 ASN A C 1
ATOM 1539 O O . ASN A 1 189 ? 1.362 -17.229 -56.357 1.00 51.47 189 ASN A O 1
ATOM 1543 N N . TYR A 1 190 ? 2.401 -17.603 -54.428 1.00 54.50 190 TYR A N 1
ATOM 1544 C CA . TYR A 1 190 ? 1.589 -18.747 -54.032 1.00 54.50 190 TYR A CA 1
ATOM 1545 C C . TYR A 1 190 ? 1.326 -18.697 -52.525 1.00 54.50 190 TYR A C 1
ATOM 1547 O O . TYR A 1 190 ? 2.235 -18.893 -51.721 1.00 54.50 190 TYR A O 1
ATOM 1555 N N . ASP A 1 191 ? 0.068 -18.456 -52.156 1.00 45.75 191 ASP A N 1
ATOM 1556 C C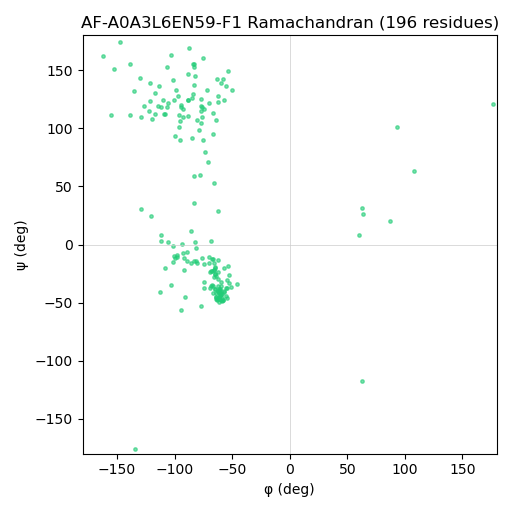A . ASP A 1 191 ? -0.408 -18.554 -50.779 1.00 45.75 191 ASP A CA 1
ATOM 1557 C C . ASP A 1 191 ? -0.589 -20.032 -50.400 1.00 45.75 191 ASP A C 1
ATOM 1559 O O . ASP A 1 191 ? -1.410 -20.740 -50.988 1.00 45.75 191 ASP A O 1
ATOM 1563 N N . ILE A 1 192 ? 0.153 -20.508 -49.397 1.00 52.16 192 ILE A N 1
ATOM 1564 C CA . ILE A 1 192 ? -0.128 -21.781 -48.720 1.00 52.16 192 ILE A CA 1
ATOM 1565 C C . ILE A 1 192 ? -0.447 -21.464 -47.261 1.00 52.16 192 ILE A C 1
ATOM 1567 O O . ILE A 1 192 ? 0.414 -21.028 -46.500 1.00 52.16 192 ILE A O 1
ATOM 1571 N N . ILE A 1 193 ? -1.702 -21.690 -46.881 1.00 48.16 193 ILE A N 1
ATOM 1572 C CA . ILE A 1 193 ? -2.202 -21.508 -45.518 1.00 48.16 193 ILE A CA 1
ATOM 1573 C C . ILE A 1 193 ? -2.120 -22.858 -44.798 1.00 48.16 193 ILE A C 1
ATOM 1575 O O . ILE A 1 193 ? -2.772 -23.816 -45.211 1.00 48.16 193 ILE A O 1
ATOM 1579 N N . PHE A 1 194 ? -1.362 -22.927 -43.702 1.00 39.62 194 PHE A N 1
ATOM 1580 C CA . PHE A 1 194 ? -1.444 -24.026 -42.738 1.00 39.62 194 PHE A CA 1
ATOM 1581 C C . PHE A 1 194 ? -2.279 -23.582 -41.536 1.00 39.62 194 PHE A C 1
ATOM 1583 O O . PHE A 1 194 ? -1.978 -22.575 -40.899 1.00 39.62 194 PHE A O 1
ATOM 1590 N N . LEU A 1 195 ? -3.332 -24.342 -41.236 1.00 36.28 195 LEU A N 1
ATOM 1591 C CA . LEU A 1 195 ? -4.119 -24.208 -40.014 1.00 36.28 195 LEU A CA 1
ATOM 1592 C C . LEU A 1 195 ? -3.787 -25.387 -39.104 1.00 36.28 195 LEU A C 1
ATOM 1594 O O . LEU A 1 195 ? -4.039 -26.537 -39.468 1.00 36.28 195 LEU A O 1
ATOM 1598 N N . GLU A 1 196 ? -3.252 -25.100 -37.923 1.00 35.84 196 GLU A N 1
ATOM 1599 C CA . GLU A 1 196 ? -3.147 -26.079 -36.848 1.00 35.84 196 GLU A CA 1
ATOM 1600 C C . GLU A 1 196 ? -4.444 -26.034 -36.029 1.00 35.84 196 GLU A C 1
ATOM 1602 O O . GLU A 1 196 ? -4.881 -24.969 -35.590 1.00 35.84 196 GLU A O 1
ATOM 1607 N N . LYS A 1 197 ? -5.109 -27.185 -35.889 1.00 33.75 197 LYS A N 1
ATOM 1608 C CA . LYS A 1 197 ? -6.271 -27.343 -35.009 1.00 33.75 197 LYS A CA 1
ATOM 1609 C C . LYS A 1 197 ? -5.794 -27.825 -33.644 1.00 33.75 197 LYS A C 1
ATOM 1611 O O . LYS A 1 197 ? -5.344 -28.966 -33.553 1.00 33.75 197 LYS A O 1
ATOM 1616 N N . LEU A 1 198 ? -6.010 -27.011 -32.614 1.00 42.72 198 LEU A N 1
ATOM 1617 C CA . LEU A 1 198 ? -6.315 -27.470 -31.258 1.00 42.72 198 LEU A CA 1
ATOM 1618 C C . LEU A 1 198 ? -7.518 -26.684 -30.738 1.00 42.72 198 LEU A C 1
ATOM 1620 O O . LEU A 1 198 ? -7.470 -25.436 -30.803 1.00 42.72 198 LEU A O 1
#

Mean predicted aligned error: 14.44 Å